Protein AF-A0A968JU29-F1 (afdb_monomer_lite)

Foldseek 3Di:
DVVVVVVVVVVLVVVLVVVLVVQLVVLVVQLVVVLVVQCVVVVDDPDPCSVVVSCVVPVCSVVSVCRSVVSSVVSNVVSVVVVVVVVVVVVVVVVVVVLVVLLVVLLVCLVVVNLPDDDDDPDPPPPSNVVSNVVSVVSVVVVVVVVVVVLVVVLVVLLVVLVVPDPDPVVSVVSNVVSVVVSVD

Structure (mmCIF, N/CA/C/O backbone):
data_AF-A0A968JU29-F1
#
_entry.id   AF-A0A968JU29-F1
#
loop_
_atom_site.group_PDB
_atom_site.id
_atom_site.type_symbol
_atom_site.label_atom_id
_atom_site.label_alt_id
_atom_site.label_comp_id
_atom_site.label_asym_id
_atom_site.label_entity_id
_atom_site.label_seq_id
_atom_site.pdbx_PDB_ins_code
_atom_site.Cartn_x
_atom_site.Cartn_y
_atom_site.Cartn_z
_atom_site.occupancy
_atom_site.B_iso_or_equiv
_atom_site.auth_seq_id
_atom_site.auth_comp_id
_atom_site.auth_asym_id
_atom_site.auth_atom_id
_atom_site.pdbx_PDB_model_num
ATOM 1 N N . MET A 1 1 ? -15.579 -2.652 -12.827 1.00 56.75 1 MET A N 1
ATOM 2 C CA . MET A 1 1 ? -14.271 -3.195 -12.379 1.00 56.75 1 MET A CA 1
ATOM 3 C C . MET A 1 1 ? -13.371 -3.654 -13.538 1.00 56.75 1 MET A C 1
ATOM 5 O O . MET A 1 1 ? -12.204 -3.287 -13.551 1.00 56.75 1 MET A O 1
ATOM 9 N N . PHE A 1 2 ? -13.882 -4.412 -14.522 1.00 59.94 2 PHE A N 1
ATOM 10 C CA . PHE A 1 2 ? -13.091 -4.962 -15.645 1.00 59.94 2 PHE A CA 1
ATOM 11 C C . PHE A 1 2 ? -12.470 -3.883 -16.560 1.00 59.94 2 PHE A C 1
ATOM 13 O O . PHE A 1 2 ? -11.268 -3.893 -16.807 1.00 59.94 2 PHE A O 1
ATOM 20 N N . MET A 1 3 ? -13.265 -2.879 -16.947 1.00 56.66 3 MET A N 1
ATOM 21 C CA . MET A 1 3 ? -12.845 -1.764 -17.812 1.00 56.66 3 MET A CA 1
ATOM 22 C C . MET A 1 3 ? -11.711 -0.911 -17.208 1.00 56.66 3 MET A C 1
ATOM 24 O O . MET A 1 3 ? -10.795 -0.490 -17.910 1.00 56.66 3 MET A O 1
ATOM 28 N N . TYR A 1 4 ? -11.714 -0.714 -15.884 1.00 61.28 4 TYR A N 1
ATOM 29 C CA . TYR A 1 4 ? -10.656 0.020 -15.177 1.00 61.28 4 TYR A CA 1
ATOM 30 C C . TYR A 1 4 ? -9.320 -0.741 -15.189 1.00 61.28 4 TYR A C 1
ATOM 32 O O . TYR A 1 4 ? -8.254 -0.144 -15.336 1.00 61.28 4 TYR A O 1
ATOM 40 N N . ARG A 1 5 ? -9.371 -2.077 -15.084 1.00 61.06 5 ARG A N 1
ATOM 41 C CA . ARG A 1 5 ? -8.180 -2.938 -15.102 1.00 61.06 5 ARG A CA 1
ATOM 42 C C . ARG A 1 5 ? -7.513 -2.939 -16.478 1.00 61.06 5 ARG A C 1
ATOM 44 O O . ARG A 1 5 ? -6.292 -2.870 -16.562 1.00 61.06 5 ARG A O 1
ATOM 51 N N . GLU A 1 6 ? -8.309 -2.963 -17.542 1.00 63.34 6 GLU A N 1
ATOM 52 C CA . GLU A 1 6 ? -7.808 -2.941 -18.917 1.00 63.34 6 GLU A CA 1
ATOM 53 C C . GLU A 1 6 ? -7.191 -1.583 -19.291 1.00 63.34 6 GLU A C 1
ATOM 55 O O . GLU A 1 6 ? -6.094 -1.526 -19.848 1.00 63.34 6 GLU A O 1
ATOM 60 N N . PHE A 1 7 ? -7.844 -0.482 -18.908 1.00 62.53 7 PHE A N 1
ATOM 61 C CA . PHE A 1 7 ? -7.342 0.873 -19.145 1.00 62.53 7 PHE A CA 1
ATOM 62 C C . PHE A 1 7 ? -6.024 1.144 -18.404 1.00 62.53 7 PHE A C 1
ATOM 64 O O . PHE A 1 7 ? -5.069 1.660 -18.989 1.00 62.53 7 PHE A O 1
ATOM 71 N N . ARG A 1 8 ? -5.927 0.717 -17.138 1.00 66.12 8 ARG A N 1
ATOM 72 C CA . ARG A 1 8 ? -4.696 0.820 -16.342 1.00 66.12 8 ARG A CA 1
ATOM 73 C C . ARG A 1 8 ? -3.550 0.015 -16.955 1.00 66.12 8 ARG A C 1
ATOM 75 O O . ARG A 1 8 ? -2.435 0.519 -17.051 1.00 66.12 8 ARG A O 1
ATOM 82 N N . ASN A 1 9 ? -3.820 -1.212 -17.401 1.00 67.12 9 ASN A N 1
ATOM 83 C CA . ASN A 1 9 ? -2.807 -2.063 -18.025 1.00 67.12 9 ASN A CA 1
ATOM 84 C C . ASN A 1 9 ? -2.305 -1.472 -19.352 1.00 67.12 9 ASN A C 1
ATOM 86 O O . ASN A 1 9 ? -1.104 -1.514 -19.617 1.00 67.12 9 ASN A O 1
ATOM 90 N N . LYS A 1 10 ? -3.192 -0.852 -20.143 1.00 64.94 10 LYS A N 1
ATOM 91 C CA . LYS A 1 10 ? -2.808 -0.102 -21.347 1.00 64.94 10 LYS A CA 1
ATOM 92 C C . LYS A 1 10 ? -1.918 1.095 -21.006 1.00 64.94 10 LYS A C 1
ATOM 94 O O . LYS A 1 10 ? -0.843 1.211 -21.579 1.00 64.94 10 LYS A O 1
ATOM 99 N N . LEU A 1 11 ? -2.299 1.941 -20.045 1.00 60.25 11 LEU A N 1
ATOM 100 C CA . LEU A 1 11 ? -1.496 3.102 -19.617 1.00 60.25 11 LEU A CA 1
ATOM 101 C C . LEU A 1 11 ? -0.092 2.716 -19.137 1.00 60.25 11 LEU A C 1
ATOM 103 O O . LEU A 1 11 ? 0.894 3.346 -19.520 1.00 60.25 11 LEU A O 1
ATOM 107 N N . ILE A 1 12 ? -0.002 1.659 -18.331 1.00 68.19 12 ILE A N 1
ATOM 108 C CA . ILE A 1 12 ? 1.270 1.113 -17.856 1.00 68.19 12 ILE A CA 1
ATOM 109 C C . ILE A 1 12 ? 2.104 0.621 -19.041 1.00 68.19 12 ILE A C 1
ATOM 111 O O . ILE A 1 12 ? 3.268 0.996 -19.165 1.00 68.19 12 ILE A O 1
ATOM 115 N N . SER A 1 13 ? 1.508 -0.158 -19.948 1.00 72.06 13 SER A N 1
ATOM 116 C CA . SER A 1 13 ? 2.184 -0.648 -21.151 1.00 72.06 13 SER A CA 1
ATOM 117 C C . SER A 1 13 ? 2.711 0.497 -22.022 1.00 72.06 13 SER A C 1
ATOM 119 O O . SER A 1 13 ? 3.874 0.453 -22.417 1.00 72.06 13 SER A O 1
ATOM 121 N N . TYR A 1 14 ? 1.924 1.556 -22.237 1.00 71.75 14 TYR A N 1
ATOM 122 C CA . TYR A 1 14 ? 2.367 2.748 -22.966 1.00 71.75 14 TYR A CA 1
ATOM 123 C C . TYR A 1 14 ? 3.547 3.449 -22.277 1.00 71.75 14 TYR A C 1
ATOM 125 O O . TYR A 1 14 ? 4.498 3.855 -22.947 1.00 71.75 14 TYR A O 1
ATOM 133 N N . GLY A 1 15 ? 3.525 3.557 -20.944 1.00 78.19 15 GLY A N 1
ATOM 134 C CA . GLY A 1 15 ? 4.629 4.118 -20.161 1.00 78.19 15 GLY A CA 1
ATOM 135 C C . GLY A 1 15 ? 5.920 3.304 -20.287 1.00 78.19 15 GLY A C 1
ATOM 136 O O . GLY A 1 15 ? 6.976 3.878 -20.556 1.00 78.19 15 GLY A O 1
ATOM 137 N N . LYS A 1 16 ? 5.832 1.971 -20.167 1.00 83.69 16 LYS A N 1
ATOM 138 C CA . LYS A 1 16 ? 6.977 1.059 -20.343 1.00 83.69 16 LYS A CA 1
ATOM 139 C C . LYS A 1 16 ? 7.581 1.197 -21.738 1.00 83.69 16 LYS A C 1
ATOM 141 O O . LYS A 1 16 ? 8.779 1.435 -21.869 1.00 83.69 16 LYS A O 1
ATOM 146 N N . SER A 1 17 ? 6.744 1.109 -22.773 1.00 84.69 17 SER A N 1
ATOM 147 C CA . SER A 1 17 ? 7.182 1.216 -24.165 1.00 84.69 17 SER A CA 1
ATOM 148 C C . SER A 1 17 ? 7.853 2.558 -24.446 1.00 84.69 17 SER A C 1
ATOM 150 O O . SER A 1 17 ? 8.884 2.590 -25.110 1.00 84.69 17 SER A O 1
ATOM 152 N N . ARG A 1 18 ? 7.340 3.661 -23.888 1.00 89.56 18 ARG A N 1
ATOM 153 C CA . ARG A 1 18 ? 7.957 4.983 -24.053 1.00 89.56 18 ARG A CA 1
ATOM 154 C C . ARG A 1 18 ? 9.360 5.050 -23.449 1.00 89.56 18 ARG A C 1
ATOM 156 O O . ARG A 1 18 ? 10.261 5.557 -24.107 1.00 89.56 18 ARG A O 1
ATOM 163 N N . VAL A 1 19 ? 9.555 4.558 -22.224 1.00 90.12 19 VAL A N 1
ATOM 164 C CA . VAL A 1 19 ? 10.876 4.590 -21.570 1.00 90.12 19 VAL A CA 1
ATOM 165 C C . VAL A 1 19 ? 11.875 3.714 -22.326 1.00 90.12 19 VAL A C 1
ATOM 167 O O . VAL A 1 19 ? 12.970 4.179 -22.621 1.00 90.12 19 VAL A O 1
ATOM 170 N N . ILE A 1 20 ? 11.478 2.502 -22.721 1.00 92.12 20 ILE A N 1
ATOM 171 C CA . ILE A 1 20 ? 12.337 1.575 -23.474 1.00 92.12 20 ILE A CA 1
ATOM 172 C C . ILE A 1 20 ? 12.755 2.179 -24.822 1.00 92.12 20 ILE A C 1
ATOM 174 O O . ILE A 1 20 ? 13.933 2.151 -25.171 1.00 92.12 20 ILE A O 1
ATOM 178 N N . VAL A 1 21 ? 11.812 2.776 -25.562 1.00 91.62 21 VAL A N 1
ATOM 179 C CA . VAL A 1 21 ? 12.106 3.442 -26.842 1.00 91.62 21 VAL A CA 1
ATOM 180 C C . VAL A 1 21 ? 13.046 4.630 -26.640 1.00 91.62 21 VAL A C 1
ATOM 182 O O . VAL A 1 21 ? 14.006 4.774 -27.391 1.00 91.62 21 VAL A O 1
ATOM 185 N N . LEU A 1 22 ? 12.827 5.459 -25.614 1.00 92.94 22 LEU A N 1
ATOM 186 C CA . LEU A 1 22 ? 13.714 6.588 -25.314 1.00 92.94 22 LEU A CA 1
ATOM 187 C C . LEU A 1 22 ? 15.132 6.125 -24.955 1.00 92.94 22 LEU A C 1
ATOM 189 O O . LEU A 1 22 ? 16.098 6.683 -25.470 1.00 92.94 22 LEU A O 1
ATOM 193 N N . THR A 1 23 ? 15.274 5.094 -24.121 1.00 93.69 23 THR A N 1
ATOM 194 C CA . THR A 1 23 ? 16.581 4.527 -23.763 1.00 93.69 23 THR A CA 1
ATOM 195 C C . THR A 1 23 ? 17.296 3.943 -24.979 1.00 93.69 23 THR A C 1
ATOM 197 O O . THR A 1 23 ? 18.496 4.159 -25.137 1.00 93.69 23 THR A O 1
ATOM 200 N N . LEU A 1 24 ? 16.567 3.265 -25.868 1.00 93.25 24 LEU A N 1
ATOM 201 C CA . LEU A 1 24 ? 17.120 2.733 -27.111 1.00 93.25 24 LEU A CA 1
ATOM 202 C C . LEU A 1 24 ? 17.616 3.858 -28.035 1.00 93.25 24 LEU A C 1
ATOM 204 O O . LEU A 1 24 ? 18.740 3.792 -28.527 1.00 93.25 24 LEU A O 1
ATOM 208 N N . LEU A 1 25 ? 16.818 4.917 -28.221 1.00 93.75 25 LEU A N 1
ATOM 209 C CA . LEU A 1 25 ? 17.196 6.081 -29.032 1.00 93.75 25 LEU A CA 1
ATOM 210 C C . LEU A 1 25 ? 18.444 6.786 -28.487 1.00 93.75 25 LEU A C 1
ATOM 212 O O . LEU A 1 25 ? 19.338 7.128 -29.256 1.00 93.75 25 LEU A O 1
ATOM 216 N N . ILE A 1 26 ? 18.532 6.962 -27.165 1.00 94.50 26 ILE A N 1
ATOM 217 C CA . ILE A 1 26 ? 19.721 7.526 -26.510 1.00 94.50 26 ILE A CA 1
ATOM 218 C C . ILE A 1 26 ? 20.927 6.593 -26.688 1.00 94.50 26 ILE A C 1
ATOM 220 O O . ILE A 1 26 ? 22.031 7.064 -26.945 1.00 94.50 26 ILE A O 1
ATOM 224 N N . GLY A 1 27 ? 20.725 5.275 -26.609 1.00 94.38 27 GLY A N 1
ATOM 225 C CA . GLY A 1 27 ? 21.776 4.282 -26.832 1.00 94.38 27 GLY A CA 1
ATOM 226 C C . GLY A 1 27 ? 22.415 4.382 -28.219 1.00 94.38 27 GLY A C 1
ATOM 227 O O . GLY A 1 27 ? 23.633 4.264 -28.339 1.00 94.38 27 GLY A O 1
ATOM 228 N N . PHE A 1 28 ? 21.630 4.675 -29.259 1.00 96.06 28 PHE A N 1
ATOM 229 C CA . PHE A 1 28 ? 22.140 4.845 -30.626 1.00 96.06 28 PHE A CA 1
ATOM 230 C C . PHE A 1 28 ? 23.013 6.092 -30.830 1.00 96.06 28 PHE A C 1
ATOM 232 O O . PHE A 1 28 ? 23.746 6.156 -31.818 1.00 96.06 28 PHE A O 1
ATOM 239 N N . LEU A 1 29 ? 23.008 7.055 -29.903 1.00 95.94 29 LEU A N 1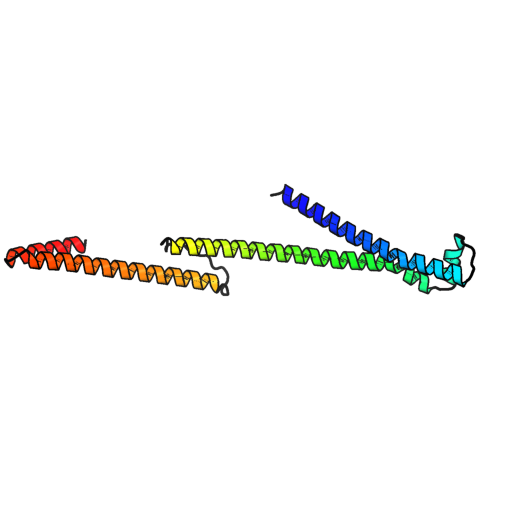
ATOM 240 C CA . LEU A 1 29 ? 23.914 8.205 -29.985 1.00 95.94 29 LEU A CA 1
ATOM 241 C C . LEU A 1 29 ? 25.383 7.777 -29.900 1.00 95.94 29 LEU A C 1
ATOM 243 O O . LEU A 1 29 ? 26.226 8.389 -30.549 1.00 95.94 29 LEU A O 1
ATOM 247 N N . PHE A 1 30 ? 25.694 6.719 -29.146 1.00 93.88 30 PHE A N 1
ATOM 248 C CA . PHE A 1 30 ? 27.072 6.270 -28.943 1.00 93.88 30 PHE A CA 1
ATOM 249 C C . PHE A 1 30 ? 27.723 5.742 -30.240 1.00 93.88 30 PHE A C 1
ATOM 251 O O . PHE A 1 30 ? 28.773 6.278 -30.604 1.00 93.88 30 PHE A O 1
ATOM 258 N N . PRO A 1 31 ? 27.121 4.793 -30.992 1.00 94.56 31 PRO A N 1
ATOM 259 C CA . PRO A 1 31 ? 27.621 4.387 -32.311 1.00 94.56 31 PRO A CA 1
ATOM 260 C C . PRO A 1 31 ? 27.760 5.551 -33.292 1.00 94.56 31 PRO A C 1
ATOM 262 O O . PRO A 1 31 ? 28.817 5.739 -33.890 1.00 94.56 31 PRO A O 1
ATOM 265 N N . VAL A 1 32 ? 26.722 6.389 -33.402 1.00 94.06 32 VAL A N 1
ATOM 266 C CA . VAL A 1 32 ? 26.691 7.504 -34.359 1.00 94.06 32 VAL A CA 1
ATOM 267 C C . VAL A 1 32 ? 27.815 8.501 -34.081 1.00 94.06 32 VAL A C 1
ATOM 269 O O . VAL A 1 32 ? 28.554 8.866 -34.996 1.00 94.06 32 VAL A O 1
ATOM 272 N N . LEU A 1 33 ? 27.991 8.913 -32.822 1.00 95.06 33 LEU A N 1
ATOM 273 C CA . LEU A 1 33 ? 29.080 9.811 -32.432 1.00 95.06 33 LEU A CA 1
ATOM 274 C C . LEU A 1 33 ? 30.449 9.171 -32.679 1.00 95.06 33 LEU A C 1
ATOM 276 O O . LEU A 1 33 ? 31.352 9.840 -33.179 1.00 95.06 33 LEU A O 1
ATOM 280 N N . SER A 1 34 ? 30.594 7.880 -32.377 1.00 93.19 34 SER A N 1
ATOM 281 C CA . SER A 1 34 ? 31.846 7.151 -32.572 1.00 93.19 34 SER A CA 1
ATOM 282 C C . SER A 1 34 ? 32.254 7.089 -34.049 1.00 93.19 34 SER A C 1
ATOM 284 O O . SER A 1 34 ? 33.403 7.377 -34.394 1.00 93.19 34 SER A O 1
ATOM 286 N N . TRP A 1 35 ? 31.302 6.817 -34.948 1.00 92.25 35 TRP A N 1
ATOM 287 C CA . TRP A 1 35 ? 31.544 6.833 -36.392 1.00 92.25 35 TRP A CA 1
ATOM 288 C C . TRP A 1 35 ? 31.915 8.232 -36.896 1.00 92.25 35 TRP A C 1
ATOM 290 O O . TRP A 1 35 ? 32.880 8.367 -37.647 1.00 92.25 35 TRP A O 1
ATOM 300 N N . ILE A 1 36 ? 31.207 9.279 -36.451 1.00 92.88 36 ILE A N 1
ATOM 301 C CA . ILE A 1 36 ? 31.500 10.671 -36.836 1.00 92.88 36 ILE A CA 1
ATOM 302 C C . ILE A 1 36 ? 32.925 11.058 -36.425 1.00 92.88 36 ILE A C 1
ATOM 304 O O . ILE A 1 36 ? 33.68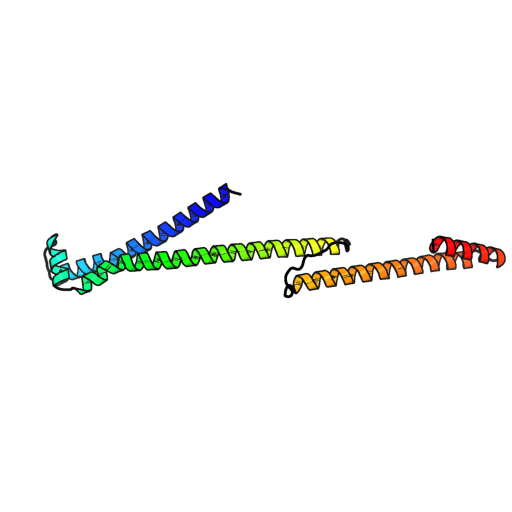8 11.555 -37.255 1.00 92.88 36 ILE A O 1
ATOM 308 N N . ILE A 1 37 ? 33.307 10.795 -35.172 1.00 92.69 37 ILE A N 1
ATOM 309 C CA . ILE A 1 37 ? 34.650 11.098 -34.657 1.00 92.69 37 ILE A CA 1
ATOM 310 C C . ILE A 1 37 ? 35.715 10.393 -35.504 1.00 92.69 37 ILE A C 1
ATOM 312 O O . ILE A 1 37 ? 36.698 11.013 -35.914 1.00 92.69 37 ILE A O 1
ATOM 316 N N . HIS A 1 38 ? 35.510 9.113 -35.819 1.00 91.44 38 HIS A N 1
ATOM 317 C CA . HIS A 1 38 ? 36.486 8.332 -36.570 1.00 91.44 38 HIS A CA 1
ATOM 318 C C . HIS A 1 38 ? 36.618 8.789 -38.033 1.00 91.44 38 HIS A C 1
ATOM 320 O O . HIS A 1 38 ? 37.734 8.838 -38.554 1.00 91.44 38 HIS A O 1
ATOM 326 N N . ILE A 1 39 ? 35.514 9.172 -38.682 1.00 91.25 39 ILE A N 1
ATOM 327 C CA . ILE A 1 39 ? 35.510 9.735 -40.042 1.00 91.25 39 ILE A CA 1
ATOM 328 C C . ILE A 1 39 ? 36.275 11.065 -40.078 1.00 91.25 39 ILE A C 1
ATOM 330 O O . ILE A 1 39 ? 37.117 11.266 -40.954 1.00 91.25 39 ILE A O 1
ATOM 334 N N . VAL A 1 40 ? 36.024 11.954 -39.109 1.00 92.62 40 VAL A N 1
ATOM 335 C CA . VAL A 1 40 ? 36.650 13.285 -39.043 1.00 92.62 40 VAL A CA 1
ATOM 336 C C . VAL A 1 40 ? 38.155 13.191 -38.778 1.00 92.62 40 VAL A C 1
ATOM 338 O O . VAL A 1 40 ? 38.933 13.860 -39.456 1.00 92.62 40 VAL A O 1
ATOM 341 N N . ILE A 1 41 ? 38.580 12.344 -37.833 1.00 89.88 41 ILE A N 1
ATOM 342 C CA . ILE A 1 41 ? 39.999 12.195 -37.469 1.00 89.88 41 ILE A CA 1
ATOM 343 C C . ILE A 1 41 ? 40.806 11.566 -38.612 1.00 89.88 41 ILE A C 1
ATOM 345 O O . ILE A 1 41 ? 41.892 12.045 -38.936 1.00 89.88 41 ILE A O 1
ATOM 349 N N . ASN A 1 42 ? 40.274 10.520 -39.249 1.00 87.81 42 ASN A N 1
ATOM 350 C CA . ASN A 1 42 ? 41.004 9.753 -40.263 1.00 87.81 42 ASN A CA 1
ATOM 351 C C . ASN A 1 42 ? 40.793 10.268 -41.695 1.00 87.81 42 ASN A C 1
ATOM 353 O O . ASN A 1 42 ? 41.366 9.714 -42.631 1.00 87.81 42 ASN A O 1
ATOM 357 N N . LYS A 1 43 ? 39.981 11.324 -41.873 1.00 89.69 43 LYS A N 1
ATOM 358 C CA . LYS A 1 43 ? 39.669 11.959 -43.168 1.00 89.69 43 LYS A CA 1
ATOM 359 C C . LYS A 1 43 ? 39.209 10.956 -44.236 1.00 89.69 43 LYS A C 1
ATOM 361 O O . LYS A 1 43 ? 39.523 11.102 -45.417 1.00 89.69 43 LYS A O 1
ATOM 366 N N . VAL A 1 44 ? 38.478 9.925 -43.815 1.00 88.06 44 VAL A N 1
ATOM 367 C CA . VAL A 1 44 ? 37.969 8.876 -44.709 1.00 88.06 44 VAL A CA 1
ATOM 368 C C . VAL A 1 44 ? 36.703 9.397 -45.399 1.00 88.06 44 VAL A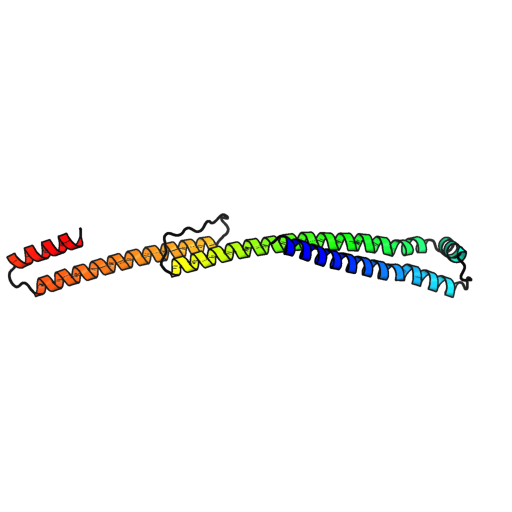 C 1
ATOM 370 O O . VAL A 1 44 ? 35.877 10.025 -44.732 1.00 88.06 44 VAL A O 1
ATOM 373 N N . PRO A 1 45 ? 36.507 9.175 -46.712 1.00 90.12 45 PRO A N 1
ATOM 374 C CA . PRO A 1 45 ? 35.276 9.582 -47.384 1.00 90.12 45 PRO A CA 1
ATOM 375 C C . PRO A 1 45 ? 34.057 8.892 -46.760 1.00 90.12 45 PRO A C 1
ATOM 377 O O . PRO A 1 45 ? 34.149 7.756 -46.301 1.00 90.12 45 PRO A O 1
ATOM 380 N N . VAL A 1 46 ? 32.895 9.549 -46.763 1.00 88.38 46 VAL A N 1
ATOM 381 C CA . VAL A 1 46 ? 31.641 8.948 -46.282 1.00 88.38 46 VAL A CA 1
ATOM 382 C C . VAL A 1 46 ? 31.089 8.033 -47.373 1.00 88.38 46 VAL A C 1
ATOM 384 O O . VAL A 1 46 ? 30.431 8.482 -48.307 1.00 88.38 46 VAL A O 1
ATOM 387 N N . THR A 1 47 ? 31.390 6.741 -47.271 1.00 89.12 47 THR A N 1
ATOM 388 C CA . THR A 1 47 ? 30.890 5.704 -48.182 1.00 89.12 47 THR A CA 1
ATOM 389 C C . THR A 1 47 ? 30.322 4.535 -47.376 1.00 89.12 47 THR A C 1
ATOM 391 O O . THR A 1 47 ? 30.726 4.343 -46.228 1.00 89.12 47 THR A O 1
ATOM 394 N N . PRO A 1 48 ? 29.425 3.705 -47.936 1.00 84.00 48 PRO A N 1
ATOM 395 C CA . PRO A 1 48 ? 28.946 2.509 -47.237 1.00 84.00 48 PRO A CA 1
ATOM 396 C C . PRO A 1 48 ? 30.078 1.563 -46.793 1.00 84.00 48 PRO A C 1
ATOM 398 O O . PRO A 1 48 ? 30.003 0.968 -45.722 1.00 84.00 48 PRO A O 1
ATOM 401 N N . GLY A 1 49 ? 31.168 1.475 -47.568 1.00 87.31 49 GLY A N 1
ATOM 402 C CA . GLY A 1 49 ? 32.348 0.673 -47.220 1.00 87.31 49 GLY A CA 1
ATOM 403 C C . GLY A 1 49 ? 33.184 1.252 -46.072 1.00 87.31 49 GLY A C 1
ATOM 404 O O . GLY A 1 49 ? 33.932 0.522 -45.423 1.00 87.31 49 GLY A O 1
ATOM 405 N N . THR A 1 50 ? 33.024 2.543 -45.773 1.00 87.75 50 THR A N 1
ATOM 406 C CA . THR A 1 50 ? 33.758 3.240 -44.710 1.00 87.75 50 THR A CA 1
ATOM 407 C C . THR A 1 50 ? 33.433 2.668 -43.338 1.00 87.75 50 THR A C 1
ATOM 409 O O . THR A 1 50 ? 34.336 2.511 -42.526 1.00 87.75 50 THR A O 1
ATOM 412 N N . ILE A 1 51 ? 32.180 2.280 -43.083 1.00 87.19 51 ILE A N 1
ATOM 413 C CA . ILE A 1 51 ? 31.797 1.663 -41.804 1.00 87.19 51 ILE A CA 1
ATOM 414 C C . ILE A 1 51 ? 32.607 0.380 -41.589 1.00 87.19 51 ILE A C 1
ATOM 416 O O . ILE A 1 51 ? 33.215 0.208 -40.536 1.00 87.19 51 ILE A O 1
ATOM 420 N N . PHE A 1 52 ? 32.700 -0.478 -42.605 1.00 88.31 52 PHE A N 1
ATOM 421 C CA . PHE A 1 52 ? 33.475 -1.716 -42.526 1.00 88.31 52 PHE A CA 1
ATOM 422 C C . PHE A 1 52 ? 34.975 -1.454 -42.318 1.00 88.31 52 PHE A C 1
ATOM 424 O O . PHE A 1 52 ? 35.611 -2.084 -41.474 1.00 88.31 52 PHE A O 1
ATOM 431 N N . GLN A 1 53 ? 35.538 -0.478 -43.034 1.00 89.25 53 GLN A N 1
ATOM 432 C CA . GLN A 1 53 ? 36.944 -0.092 -42.891 1.00 89.25 53 GLN A CA 1
ATOM 433 C C . GLN A 1 53 ? 37.267 0.403 -41.473 1.00 89.25 53 GLN A C 1
ATOM 435 O O . GLN A 1 53 ? 38.275 0.015 -40.887 1.00 89.25 53 GLN A O 1
ATOM 440 N N . ILE A 1 54 ? 36.393 1.237 -40.912 1.00 90.69 54 ILE A N 1
ATOM 441 C CA . ILE A 1 54 ? 36.547 1.823 -39.581 1.00 90.69 54 ILE A CA 1
ATOM 442 C C . ILE A 1 54 ? 36.514 0.743 -38.488 1.00 90.69 54 ILE A C 1
ATOM 444 O O . ILE A 1 54 ? 37.322 0.783 -37.561 1.00 90.69 54 ILE A O 1
ATOM 448 N N . HIS A 1 55 ? 35.653 -0.265 -38.628 1.00 91.25 55 HIS A N 1
ATOM 449 C CA . HIS A 1 55 ? 35.576 -1.386 -37.690 1.00 91.25 55 HIS A CA 1
ATOM 450 C C . HIS A 1 55 ? 36.769 -2.343 -37.779 1.00 91.25 55 HIS A C 1
ATOM 452 O O . HIS A 1 55 ? 37.222 -2.849 -36.756 1.00 91.25 55 HIS A O 1
ATOM 458 N N . ASN A 1 56 ? 37.320 -2.569 -38.974 1.00 90.06 56 ASN A N 1
ATOM 459 C CA . ASN A 1 56 ? 38.540 -3.370 -39.122 1.00 90.06 56 ASN A CA 1
ATOM 460 C C . ASN A 1 56 ? 39.761 -2.667 -38.521 1.00 90.06 56 ASN A C 1
ATOM 462 O O . ASN A 1 56 ? 40.615 -3.317 -37.923 1.00 90.06 56 ASN A O 1
ATOM 466 N N . ASN A 1 57 ? 39.825 -1.339 -38.647 1.00 89.12 57 ASN A N 1
ATOM 467 C CA . ASN A 1 57 ? 40.887 -0.532 -38.051 1.00 89.12 57 ASN A CA 1
ATOM 468 C C . ASN A 1 57 ? 40.733 -0.403 -36.530 1.00 89.12 57 ASN A C 1
ATOM 470 O O . ASN A 1 57 ? 41.729 -0.307 -35.816 1.00 89.12 57 ASN A O 1
ATOM 474 N N . ASN A 1 58 ? 39.494 -0.382 -36.030 1.00 89.56 58 ASN A N 1
ATOM 475 C CA . ASN A 1 58 ? 39.198 -0.297 -34.608 1.00 89.56 58 ASN A CA 1
ATOM 476 C C . ASN A 1 58 ? 38.089 -1.285 -34.195 1.00 89.56 58 ASN A C 1
ATOM 478 O O . ASN A 1 58 ? 36.913 -0.911 -34.131 1.00 89.56 58 ASN A O 1
ATOM 482 N N . PRO A 1 59 ? 38.459 -2.527 -33.832 1.00 90.69 59 PRO A N 1
ATOM 483 C CA . PRO A 1 59 ? 37.500 -3.551 -33.422 1.00 90.69 59 PRO A CA 1
ATOM 484 C C . PRO A 1 59 ? 36.676 -3.202 -32.171 1.00 90.69 59 PRO A C 1
ATOM 486 O O . PRO A 1 59 ? 35.617 -3.790 -31.969 1.00 90.69 59 PRO A O 1
ATOM 489 N N . VAL A 1 60 ? 37.101 -2.234 -31.341 1.00 91.69 60 VAL A N 1
ATOM 490 C CA . VAL A 1 60 ? 36.315 -1.765 -30.176 1.00 91.69 60 VAL A CA 1
ATOM 491 C C . VAL A 1 60 ? 34.968 -1.178 -30.602 1.00 91.69 60 VAL A C 1
ATOM 493 O O . VAL A 1 60 ? 34.017 -1.199 -29.824 1.00 91.69 60 VAL A O 1
ATOM 496 N N . LEU A 1 61 ? 34.841 -0.702 -31.841 1.00 92.00 61 LEU A N 1
ATOM 497 C CA . LEU A 1 61 ? 33.585 -0.154 -32.348 1.00 92.00 61 LEU A CA 1
ATOM 498 C C . LEU A 1 61 ? 32.460 -1.195 -32.394 1.00 92.00 61 LEU A C 1
ATOM 500 O O . LEU A 1 61 ? 31.323 -0.846 -32.093 1.00 92.00 61 LEU A O 1
ATOM 504 N N . TYR A 1 62 ? 32.780 -2.480 -32.591 1.00 93.19 62 TYR A N 1
ATOM 505 C CA . TYR A 1 62 ? 31.790 -3.554 -32.469 1.00 93.19 62 TYR A CA 1
ATOM 506 C C . TYR A 1 62 ? 31.184 -3.636 -31.059 1.00 93.19 62 TYR A C 1
ATOM 508 O O . TYR A 1 62 ? 30.019 -3.991 -30.913 1.00 93.19 62 TYR A O 1
ATOM 516 N N . LEU A 1 63 ? 31.938 -3.286 -30.008 1.00 94.31 63 LEU A N 1
ATOM 517 C CA . LEU A 1 63 ? 31.405 -3.224 -28.642 1.00 94.31 63 LEU A CA 1
ATOM 518 C C . LEU A 1 63 ? 30.496 -2.008 -28.445 1.00 94.31 63 LEU A C 1
ATOM 520 O O . LEU A 1 63 ? 29.482 -2.108 -27.757 1.00 94.31 63 LEU A O 1
ATOM 524 N N . ILE A 1 64 ? 30.840 -0.872 -29.056 1.00 94.50 64 ILE A N 1
ATOM 525 C CA . ILE A 1 64 ? 30.026 0.350 -29.000 1.00 94.50 64 ILE A CA 1
ATOM 526 C C . ILE A 1 64 ? 28.688 0.131 -29.715 1.00 94.50 64 ILE A C 1
ATOM 528 O O . ILE A 1 64 ? 27.645 0.527 -29.196 1.00 94.50 64 ILE A O 1
ATOM 532 N N . ASP A 1 65 ? 28.699 -0.580 -30.838 1.00 93.56 65 ASP A N 1
ATOM 533 C CA . ASP A 1 65 ? 27.502 -0.943 -31.600 1.00 93.56 65 ASP A CA 1
ATOM 534 C C . ASP A 1 65 ? 26.551 -1.874 -30.828 1.00 93.56 65 ASP A C 1
ATOM 536 O O . ASP A 1 65 ? 25.350 -1.906 -31.102 1.00 93.56 65 ASP A O 1
ATOM 540 N N . LEU A 1 66 ? 27.052 -2.592 -29.815 1.00 95.69 66 LEU A N 1
ATOM 541 C CA . LEU A 1 66 ? 26.240 -3.437 -28.934 1.00 95.69 66 LEU A CA 1
ATOM 542 C C . LEU A 1 66 ? 25.587 -2.673 -27.770 1.00 95.69 66 LEU A C 1
ATOM 544 O O . LEU A 1 66 ? 24.640 -3.185 -27.165 1.00 95.69 66 LEU A O 1
ATOM 548 N N . ILE A 1 67 ? 26.027 -1.444 -27.470 1.00 95.00 67 ILE A N 1
ATOM 549 C CA . ILE A 1 67 ? 25.495 -0.625 -26.366 1.00 95.00 67 ILE A CA 1
ATOM 550 C C . ILE A 1 67 ? 23.967 -0.447 -26.435 1.00 95.00 67 ILE A C 1
ATOM 552 O O . ILE A 1 67 ? 23.319 -0.659 -25.406 1.00 95.00 67 ILE A O 1
ATOM 556 N N . PRO A 1 68 ? 23.342 -0.112 -27.585 1.00 95.69 68 PRO A N 1
ATOM 557 C CA . PRO A 1 68 ? 21.889 0.051 -27.663 1.00 95.69 68 PRO A CA 1
ATOM 558 C C . PRO A 1 68 ? 21.126 -1.212 -27.240 1.00 95.69 68 PRO A C 1
ATOM 560 O O . PRO A 1 68 ? 20.127 -1.122 -26.526 1.00 95.69 68 PRO A O 1
ATOM 563 N N . PHE A 1 69 ? 21.620 -2.393 -27.622 1.00 94.81 69 PHE A N 1
ATOM 564 C CA . PHE A 1 69 ? 20.999 -3.678 -27.291 1.00 94.81 69 PHE A CA 1
ATOM 565 C C . PHE A 1 69 ? 21.184 -4.044 -25.818 1.00 94.81 69 PHE A C 1
ATOM 567 O O . PHE A 1 69 ? 20.249 -4.529 -25.179 1.00 94.81 69 PHE A O 1
ATOM 574 N N . PHE A 1 70 ? 22.360 -3.760 -25.256 1.00 95.25 70 PHE A N 1
ATOM 575 C CA . PHE A 1 70 ? 22.608 -3.947 -23.829 1.00 95.25 70 PHE A CA 1
ATOM 576 C C . PHE A 1 70 ? 21.705 -3.043 -22.978 1.00 95.25 70 PHE A C 1
ATOM 578 O O . PHE A 1 70 ? 21.045 -3.517 -22.054 1.00 95.25 70 PHE A O 1
ATOM 585 N N . LEU A 1 71 ? 21.610 -1.754 -23.324 1.00 94.69 71 LEU A N 1
ATOM 586 C CA . LEU A 1 71 ? 20.734 -0.801 -22.639 1.00 94.69 71 LEU A CA 1
ATOM 587 C C . LEU A 1 71 ? 19.252 -1.166 -22.790 1.00 94.69 71 LEU A C 1
ATOM 589 O O . LEU A 1 71 ? 18.485 -1.023 -21.836 1.00 94.69 71 LEU A O 1
ATOM 593 N N . PHE A 1 72 ? 18.842 -1.679 -23.952 1.00 94.19 72 PHE A N 1
ATOM 594 C CA . PHE A 1 72 ? 17.500 -2.222 -24.152 1.00 94.19 72 PHE A CA 1
ATOM 595 C C . PHE A 1 72 ? 17.219 -3.392 -23.203 1.00 94.19 72 PHE A C 1
ATOM 597 O O . PHE A 1 72 ? 16.243 -3.343 -22.458 1.00 94.19 72 PHE A O 1
ATOM 604 N N . GLY A 1 73 ? 18.090 -4.405 -23.169 1.00 92.62 73 GLY A N 1
ATOM 605 C CA . GLY A 1 73 ? 17.919 -5.568 -22.295 1.00 92.62 73 GLY A CA 1
ATOM 606 C C . GLY A 1 73 ? 17.895 -5.188 -20.813 1.00 92.62 73 GLY A C 1
ATOM 607 O O . GLY A 1 73 ? 17.006 -5.613 -20.074 1.00 92.62 73 GLY A O 1
ATOM 608 N N . LEU A 1 74 ? 18.818 -4.319 -20.392 1.00 94.81 74 LEU A N 1
ATOM 609 C CA . LEU A 1 74 ? 18.890 -3.823 -19.020 1.00 94.81 74 LEU A CA 1
ATOM 610 C C . LEU A 1 74 ? 17.643 -3.015 -18.636 1.00 94.81 74 LEU A C 1
ATOM 612 O O . LEU A 1 74 ? 17.064 -3.241 -17.575 1.00 94.81 74 LEU A O 1
ATOM 616 N N . SER A 1 75 ? 17.208 -2.084 -19.491 1.00 92.94 75 SER A N 1
ATOM 617 C CA . SER A 1 75 ? 16.011 -1.275 -19.228 1.00 92.94 75 SER A CA 1
ATOM 618 C C . SER A 1 75 ? 14.748 -2.129 -19.168 1.00 92.94 75 SER A C 1
ATOM 620 O O . SER A 1 75 ? 13.942 -1.944 -18.257 1.00 92.94 75 SER A O 1
ATOM 622 N N . PHE A 1 76 ? 14.601 -3.104 -20.069 1.00 92.81 76 PHE A N 1
ATOM 623 C CA . PHE A 1 76 ? 13.497 -4.057 -20.049 1.00 92.81 76 PHE A CA 1
ATOM 624 C C . PHE A 1 76 ? 13.455 -4.833 -18.726 1.00 92.81 76 PHE A C 1
ATOM 626 O O . PHE A 1 76 ? 12.423 -4.839 -18.056 1.00 92.81 76 PHE A O 1
ATOM 633 N N . TYR A 1 77 ? 14.589 -5.406 -18.312 1.00 93.00 77 TYR A N 1
ATOM 634 C CA . TYR A 1 77 ? 14.704 -6.170 -17.069 1.00 93.00 77 TYR A CA 1
ATOM 635 C C . TYR A 1 77 ? 14.342 -5.335 -15.827 1.00 93.00 77 TYR A C 1
ATOM 637 O O . TYR A 1 77 ? 13.510 -5.745 -15.016 1.00 93.00 77 TYR A O 1
ATOM 645 N N . LEU A 1 78 ? 14.905 -4.128 -15.697 1.00 91.44 78 LEU A N 1
ATOM 646 C CA . LEU A 1 78 ? 14.647 -3.250 -14.549 1.00 91.44 78 LEU A CA 1
ATOM 647 C C . LEU A 1 78 ? 13.189 -2.778 -14.486 1.00 91.44 78 LEU A C 1
ATOM 649 O O . LEU A 1 78 ? 12.610 -2.687 -13.403 1.00 91.44 78 LEU A O 1
ATOM 653 N N . ILE A 1 79 ? 12.590 -2.452 -15.634 1.00 89.94 79 ILE A N 1
ATOM 654 C CA . ILE A 1 79 ? 11.196 -2.000 -15.703 1.00 89.94 79 ILE A CA 1
ATOM 655 C C . ILE A 1 79 ? 10.241 -3.138 -15.345 1.00 89.94 79 ILE A C 1
ATOM 657 O O . ILE A 1 79 ? 9.238 -2.896 -14.673 1.00 89.94 79 ILE A O 1
ATOM 661 N N . ASP A 1 80 ? 10.532 -4.364 -15.771 1.00 87.38 80 ASP A N 1
ATOM 662 C CA . ASP A 1 80 ? 9.686 -5.512 -15.458 1.00 87.38 80 ASP A CA 1
ATOM 663 C C . ASP A 1 80 ? 9.711 -5.862 -13.961 1.00 87.38 80 ASP A C 1
ATOM 665 O O . ASP A 1 80 ? 8.656 -6.018 -13.337 1.00 87.38 80 ASP A O 1
ATOM 669 N N . GLN A 1 81 ? 10.897 -5.838 -13.345 1.00 88.25 81 GLN A N 1
ATOM 670 C CA . GLN A 1 81 ? 11.056 -6.051 -11.903 1.00 88.25 81 GLN A CA 1
ATOM 671 C C . GLN A 1 81 ? 10.247 -5.035 -11.080 1.00 88.25 81 GLN A C 1
ATOM 673 O O . GLN A 1 81 ? 9.457 -5.410 -10.209 1.00 88.25 81 GLN A O 1
ATOM 678 N N . ARG A 1 82 ? 10.369 -3.744 -11.418 1.00 87.94 82 ARG A N 1
ATOM 679 C CA . ARG A 1 82 ? 9.646 -2.644 -10.752 1.00 87.94 82 ARG A CA 1
ATOM 680 C C . ARG A 1 82 ? 8.134 -2.830 -10.789 1.00 87.94 82 ARG A C 1
ATOM 682 O O . ARG A 1 82 ? 7.420 -2.333 -9.924 1.00 87.94 82 ARG A O 1
ATOM 689 N N . GLU A 1 83 ? 7.621 -3.473 -11.824 1.00 83.75 83 GLU A N 1
ATOM 690 C CA . GLU A 1 83 ? 6.186 -3.593 -12.056 1.00 83.75 83 GLU A CA 1
ATOM 691 C C . GLU A 1 83 ? 5.568 -4.707 -11.228 1.00 83.75 83 GLU A C 1
ATOM 693 O O . GLU A 1 83 ? 4.516 -4.506 -10.621 1.00 83.75 83 GLU A O 1
ATOM 698 N N . SER A 1 84 ? 6.274 -5.826 -11.108 1.00 82.88 84 SER A N 1
ATOM 699 C CA . SER A 1 84 ? 5.907 -6.886 -10.171 1.00 82.88 84 SER A CA 1
ATOM 700 C C . SER A 1 84 ? 5.909 -6.371 -8.727 1.00 82.88 84 SER A C 1
ATOM 702 O O . SER A 1 84 ? 4.954 -6.593 -7.983 1.00 82.88 84 SER A O 1
ATOM 704 N N . GLU A 1 85 ? 6.921 -5.587 -8.349 1.00 87.44 85 GLU A N 1
ATOM 705 C CA . GLU A 1 85 ? 6.998 -4.955 -7.027 1.00 87.44 85 GLU A CA 1
ATOM 706 C C . GLU A 1 85 ? 5.840 -3.982 -6.774 1.00 87.44 85 GLU A C 1
ATOM 708 O O . GLU A 1 85 ? 5.174 -4.073 -5.743 1.00 87.44 85 GLU A O 1
ATOM 713 N N . LYS A 1 86 ? 5.533 -3.085 -7.724 1.00 87.81 86 LYS A N 1
ATOM 714 C CA . LYS A 1 86 ? 4.390 -2.159 -7.610 1.00 87.81 86 LYS A CA 1
ATOM 715 C C . LYS A 1 86 ? 3.069 -2.892 -7.410 1.00 87.81 86 LYS A C 1
ATOM 717 O O . LYS A 1 86 ? 2.241 -2.439 -6.622 1.00 87.81 86 LYS A O 1
ATOM 722 N N . LEU A 1 87 ? 2.850 -3.989 -8.134 1.00 87.69 87 LEU A N 1
ATOM 723 C CA . LEU A 1 87 ? 1.628 -4.782 -8.004 1.00 87.69 87 LEU A CA 1
ATOM 724 C C . LEU A 1 87 ? 1.535 -5.437 -6.624 1.00 87.69 87 LEU A C 1
ATOM 726 O O . LEU A 1 87 ? 0.473 -5.375 -6.004 1.00 87.69 87 LEU A O 1
ATOM 730 N N . ASN A 1 88 ? 2.642 -5.979 -6.118 1.00 89.69 88 ASN A N 1
ATOM 731 C CA . ASN A 1 88 ? 2.706 -6.542 -4.772 1.00 89.69 88 ASN A CA 1
ATOM 732 C C . ASN A 1 88 ? 2.441 -5.476 -3.701 1.00 89.69 88 ASN A C 1
ATOM 734 O O . ASN A 1 88 ? 1.624 -5.697 -2.810 1.00 89.69 88 ASN A O 1
ATOM 738 N N . PHE A 1 89 ? 3.049 -4.291 -3.812 1.00 91.69 89 PHE A N 1
ATOM 739 C CA . PHE A 1 89 ? 2.777 -3.187 -2.889 1.00 91.69 89 PHE A CA 1
ATOM 740 C C . PHE A 1 89 ? 1.323 -2.720 -2.954 1.00 91.69 89 PHE A C 1
ATOM 742 O O . PHE A 1 89 ? 0.700 -2.515 -1.916 1.00 91.69 89 PHE A O 1
ATOM 749 N N . ALA A 1 90 ? 0.749 -2.601 -4.153 1.00 90.94 90 ALA A N 1
ATOM 750 C CA . ALA A 1 90 ? -0.655 -2.233 -4.312 1.00 90.94 90 ALA A CA 1
ATOM 751 C C . ALA A 1 90 ? -1.598 -3.266 -3.674 1.00 90.94 90 ALA A C 1
ATOM 753 O O . ALA A 1 90 ? -2.615 -2.888 -3.092 1.00 90.94 90 ALA A O 1
ATOM 754 N N . HIS A 1 91 ? -1.264 -4.557 -3.757 1.00 91.56 91 HIS A N 1
ATOM 755 C CA . HIS A 1 91 ? -2.012 -5.614 -3.081 1.00 91.56 91 HIS A CA 1
ATOM 756 C C . HIS A 1 91 ? -1.92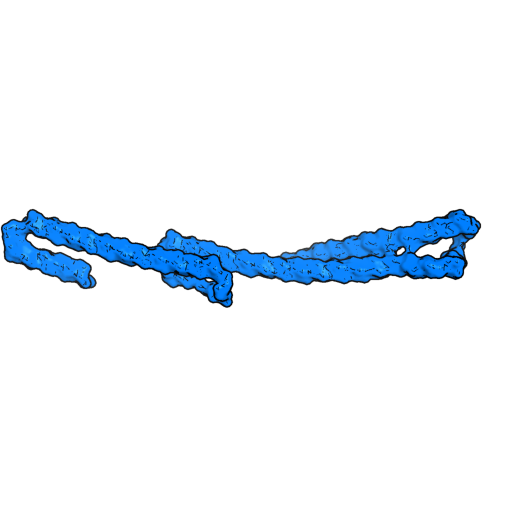9 -5.477 -1.559 1.00 91.56 91 HIS A C 1
ATOM 758 O O . HIS A 1 91 ? -2.961 -5.425 -0.898 1.00 91.56 91 HIS A O 1
ATOM 764 N N . GLN A 1 92 ? -0.717 -5.326 -1.018 1.00 91.94 92 GLN A N 1
ATOM 765 C CA . GLN A 1 92 ? -0.496 -5.174 0.422 1.00 91.94 92 GLN A CA 1
ATOM 766 C C . GLN A 1 92 ? -1.204 -3.941 0.993 1.00 91.94 92 GLN A C 1
ATOM 768 O O . GLN A 1 92 ? -1.800 -4.018 2.063 1.00 91.94 92 GLN A O 1
ATOM 773 N N . ILE A 1 93 ? -1.167 -2.807 0.284 1.00 94.62 93 ILE A N 1
ATOM 774 C CA . ILE A 1 93 ? -1.892 -1.593 0.684 1.00 94.62 93 ILE A CA 1
ATOM 775 C C . ILE A 1 93 ? -3.392 -1.877 0.729 1.00 94.62 93 ILE A C 1
ATOM 777 O O . ILE A 1 93 ? -4.031 -1.605 1.736 1.00 94.62 93 ILE A O 1
ATOM 781 N N . LYS A 1 94 ? -3.944 -2.499 -0.317 1.00 94.38 94 LYS A N 1
ATOM 782 C CA . LYS A 1 94 ? -5.372 -2.819 -0.368 1.00 94.38 94 LYS A CA 1
ATOM 783 C C . LYS A 1 94 ? -5.803 -3.751 0.768 1.00 94.38 94 LYS A C 1
ATOM 785 O O . LYS A 1 94 ? -6.865 -3.551 1.348 1.00 94.38 94 LYS A O 1
ATOM 790 N N . GLU A 1 95 ? -5.013 -4.774 1.080 1.00 91.44 95 GLU A N 1
ATOM 791 C CA . GLU A 1 95 ? -5.305 -5.680 2.196 1.00 91.44 95 GLU A CA 1
ATOM 792 C C . GLU A 1 95 ? -5.266 -4.958 3.545 1.00 91.44 95 GLU A C 1
ATOM 794 O O . GLU A 1 95 ? -6.137 -5.181 4.389 1.00 91.44 95 GLU A O 1
ATOM 799 N N . ARG A 1 96 ? -4.296 -4.055 3.736 1.00 90.81 96 ARG A N 1
ATOM 800 C CA . ARG A 1 96 ? -4.215 -3.202 4.927 1.00 90.81 96 ARG A CA 1
ATOM 801 C C . ARG A 1 96 ? -5.415 -2.267 5.033 1.00 90.81 96 ARG A C 1
ATOM 803 O O . ARG A 1 96 ? -6.011 -2.210 6.100 1.00 90.81 96 ARG A O 1
ATOM 810 N N . ASP A 1 97 ? -5.812 -1.609 3.947 1.00 94.06 97 ASP A N 1
ATOM 811 C CA . ASP A 1 97 ? -6.978 -0.717 3.927 1.00 94.06 97 ASP A CA 1
ATOM 812 C C . ASP A 1 97 ? -8.265 -1.467 4.285 1.00 94.06 97 ASP A C 1
ATOM 814 O O . ASP A 1 97 ? -9.060 -0.990 5.092 1.00 94.06 97 ASP A O 1
ATOM 818 N N . ILE A 1 98 ? -8.455 -2.675 3.741 1.00 92.44 98 ILE A N 1
ATOM 819 C CA . ILE A 1 98 ? -9.601 -3.528 4.084 1.00 92.44 98 ILE A CA 1
ATOM 820 C C . ILE A 1 98 ? -9.588 -3.869 5.579 1.00 92.44 98 ILE A C 1
ATOM 822 O O . ILE A 1 98 ? -10.624 -3.780 6.237 1.00 92.44 98 ILE A O 1
ATOM 826 N N . ARG A 1 99 ? -8.429 -4.245 6.130 1.00 90.81 99 ARG A N 1
ATOM 827 C CA . ARG A 1 99 ? -8.283 -4.566 7.556 1.00 90.81 99 ARG A CA 1
ATOM 828 C C . ARG A 1 99 ? -8.569 -3.353 8.443 1.00 90.81 99 ARG A C 1
ATOM 830 O O . ARG A 1 99 ? -9.353 -3.465 9.380 1.00 90.81 99 ARG A O 1
ATOM 837 N N . LEU A 1 100 ? -7.996 -2.196 8.118 1.00 93.00 100 LEU A N 1
ATOM 838 C CA . LEU A 1 100 ? -8.226 -0.946 8.842 1.00 93.00 100 LEU A CA 1
ATOM 839 C C . LEU A 1 100 ? -9.693 -0.523 8.783 1.00 93.00 100 LEU A C 1
ATOM 841 O O . LEU A 1 100 ? -10.240 -0.099 9.794 1.00 93.00 100 LEU A O 1
ATOM 845 N N . SER A 1 101 ? -10.352 -0.691 7.634 1.00 94.50 101 SER A N 1
ATOM 846 C CA . SER A 1 101 ? -11.783 -0.413 7.503 1.00 94.50 101 SER A CA 1
ATOM 847 C C . SER A 1 101 ? -12.619 -1.308 8.419 1.00 94.50 101 SER A C 1
ATOM 849 O O . SER A 1 101 ? -13.518 -0.803 9.085 1.00 94.50 101 SER A O 1
ATOM 851 N N . LYS A 1 102 ? -12.311 -2.611 8.501 1.00 93.31 102 LYS A N 1
ATOM 852 C CA . LYS A 1 102 ? -12.990 -3.536 9.427 1.00 93.31 102 LYS A CA 1
ATOM 853 C C . LYS A 1 102 ? -12.768 -3.147 10.888 1.00 93.31 102 LYS A C 1
ATOM 855 O O . LYS A 1 102 ? -13.708 -3.154 11.671 1.00 93.31 102 LYS A O 1
ATOM 860 N N . MET A 1 103 ? -11.541 -2.779 11.252 1.00 94.25 103 MET A N 1
ATOM 861 C CA . MET A 1 103 ? -11.211 -2.314 12.604 1.00 94.25 103 MET A CA 1
ATOM 862 C C . MET A 1 103 ? -11.924 -1.005 12.954 1.00 94.25 103 MET A C 1
ATOM 864 O O . MET A 1 103 ? -12.411 -0.857 14.069 1.00 94.25 103 MET A O 1
ATOM 868 N N . ALA A 1 104 ? -12.019 -0.069 12.008 1.00 95.94 104 ALA A N 1
ATOM 869 C CA . ALA A 1 104 ? -12.740 1.185 12.196 1.00 95.94 104 ALA A CA 1
ATOM 870 C C . ALA A 1 104 ? -14.248 0.952 12.365 1.00 95.94 104 ALA A C 1
ATOM 872 O O . ALA A 1 104 ? -14.872 1.565 13.227 1.00 95.94 104 ALA A O 1
ATOM 873 N N . GLU A 1 105 ? -14.830 0.045 11.579 1.00 95.81 105 GLU A N 1
ATOM 874 C CA . GLU A 1 105 ? -16.233 -0.351 11.716 1.00 95.81 105 GLU A CA 1
ATOM 875 C C . GLU A 1 105 ? -16.496 -1.047 13.055 1.00 95.81 105 GLU A C 1
ATOM 877 O O . GLU A 1 105 ? -17.438 -0.684 13.757 1.00 95.81 105 GLU A O 1
ATOM 882 N N . PHE A 1 106 ? -15.618 -1.966 13.461 1.00 96.69 106 PHE A N 1
ATOM 883 C CA . PHE A 1 106 ? -15.672 -2.604 14.774 1.00 96.69 106 PHE A CA 1
ATOM 884 C C . PHE A 1 106 ? -15.600 -1.569 15.906 1.00 96.69 106 PHE A C 1
ATOM 886 O O . PHE A 1 106 ? -16.449 -1.563 16.794 1.00 96.69 106 PHE A O 1
ATOM 893 N N . ALA A 1 107 ? -14.643 -0.638 15.841 1.00 96.81 107 ALA A N 1
ATOM 894 C CA . ALA A 1 107 ? -14.491 0.437 16.820 1.00 96.81 107 ALA A CA 1
ATOM 895 C C . ALA A 1 107 ? -15.727 1.352 16.888 1.00 96.81 107 ALA A C 1
ATOM 897 O O . ALA A 1 107 ? -16.130 1.775 17.971 1.00 96.81 107 ALA A O 1
ATOM 898 N N . LYS A 1 108 ? -16.351 1.637 15.740 1.00 97.31 108 LYS A N 1
ATOM 899 C CA . LYS A 1 108 ? -17.595 2.405 15.680 1.00 97.31 108 LYS A CA 1
ATOM 900 C C . LYS A 1 108 ? -18.731 1.673 16.396 1.00 97.31 108 LYS A C 1
ATOM 902 O O . LYS A 1 108 ? -19.379 2.267 17.246 1.00 97.31 108 LYS A O 1
ATOM 907 N N . GLN A 1 109 ? -18.942 0.398 16.086 1.00 97.25 109 GLN A N 1
ATOM 908 C CA . GLN A 1 109 ? -20.022 -0.406 16.666 1.00 97.25 109 GLN A CA 1
ATOM 909 C C . GLN A 1 109 ? -19.921 -0.512 18.194 1.00 97.25 109 GLN A C 1
ATOM 911 O O . GLN A 1 109 ? -20.912 -0.295 18.886 1.00 97.25 109 GLN A O 1
ATOM 916 N N . ILE A 1 110 ? -18.727 -0.768 18.737 1.00 96.81 110 ILE A N 1
ATOM 917 C CA . ILE A 1 110 ? -18.540 -0.808 20.198 1.00 96.81 110 ILE A CA 1
ATOM 918 C C . ILE A 1 110 ? -18.723 0.577 20.832 1.00 96.81 110 ILE A C 1
ATOM 920 O O . ILE A 1 110 ? -19.262 0.676 21.929 1.00 96.81 110 ILE A O 1
ATOM 924 N N . GLY A 1 111 ? -18.343 1.653 20.131 1.00 94.69 111 GLY A N 1
ATOM 925 C CA . GLY A 1 111 ? -18.611 3.030 20.557 1.00 94.69 111 GLY A CA 1
ATOM 926 C C . GLY A 1 111 ? -20.098 3.404 20.526 1.00 94.69 111 GLY A C 1
ATOM 927 O O . GLY A 1 111 ? -20.531 4.254 21.296 1.00 94.69 111 GLY A O 1
ATOM 928 N N . GLU A 1 112 ? -20.888 2.743 19.679 1.00 96.56 112 GLU A N 1
ATOM 929 C CA . GLU A 1 112 ? -22.352 2.847 19.618 1.00 96.56 112 GLU A CA 1
ATOM 930 C C . GLU A 1 112 ? -23.055 1.917 20.633 1.00 96.56 112 GLU A C 1
ATOM 932 O O . GLU A 1 112 ? -24.282 1.874 20.682 1.00 96.56 112 GLU A O 1
ATOM 937 N N . GLY A 1 113 ? -22.293 1.195 21.467 1.00 94.44 113 GLY A N 1
ATOM 938 C CA . GLY A 1 113 ? -22.810 0.312 22.518 1.00 94.44 113 GLY A CA 1
ATOM 939 C C . GLY A 1 113 ? -23.117 -1.116 22.062 1.00 94.44 113 GLY A C 1
ATOM 940 O O . GLY A 1 113 ? -23.679 -1.900 22.826 1.00 94.44 113 GLY A O 1
ATOM 941 N N . ASN A 1 114 ? -22.753 -1.486 20.832 1.00 95.88 114 ASN A N 1
ATOM 942 C CA . ASN A 1 114 ? -22.911 -2.848 20.338 1.00 95.88 114 ASN A CA 1
ATOM 943 C C . ASN A 1 114 ? -21.694 -3.707 20.713 1.00 95.88 114 ASN A C 1
ATOM 945 O O . ASN A 1 114 ? -20.691 -3.739 20.000 1.00 95.88 114 ASN A O 1
ATOM 949 N N . TYR A 1 115 ? -21.789 -4.423 21.834 1.00 94.94 115 TYR A N 1
ATOM 950 C CA . TYR A 1 115 ? -20.700 -5.257 22.358 1.00 94.94 115 TYR A CA 1
ATOM 951 C C . TYR A 1 115 ? -20.758 -6.731 21.928 1.00 94.94 115 TYR A C 1
ATOM 953 O O . TYR A 1 115 ? -19.893 -7.507 22.322 1.00 94.94 115 TYR A O 1
ATOM 961 N N . THR A 1 116 ? -21.753 -7.143 21.137 1.00 93.19 116 THR A N 1
ATOM 962 C CA . THR A 1 116 ? -21.918 -8.550 20.714 1.00 93.19 116 THR A CA 1
ATOM 963 C C . THR A 1 116 ? -21.233 -8.865 19.387 1.00 93.19 116 THR A C 1
ATOM 965 O O . THR A 1 116 ? -21.350 -9.978 18.884 1.00 93.19 116 THR A O 1
ATOM 968 N N . ILE A 1 117 ? -20.586 -7.876 18.770 1.00 92.25 117 ILE A N 1
ATOM 969 C CA . ILE A 1 117 ? -19.890 -8.062 17.499 1.00 92.25 117 ILE A CA 1
ATOM 970 C C . ILE A 1 117 ? -18.528 -8.709 17.706 1.00 92.25 117 ILE A C 1
ATOM 972 O O . ILE A 1 117 ? -17.836 -8.412 18.679 1.00 92.25 117 ILE A O 1
ATOM 976 N N . ASP A 1 118 ? -18.110 -9.518 16.739 1.00 89.38 118 ASP A N 1
ATOM 977 C CA . ASP A 1 118 ? -16.798 -10.156 16.732 1.00 89.38 118 ASP A CA 1
ATOM 978 C C . ASP A 1 118 ? -15.869 -9.537 15.690 1.00 89.38 118 ASP A C 1
ATOM 980 O O . ASP A 1 118 ? -16.287 -9.111 14.610 1.00 89.38 118 ASP A O 1
ATOM 984 N N . LEU A 1 119 ? -14.580 -9.504 16.030 1.00 90.50 119 LEU A N 1
ATOM 985 C CA . LEU A 1 119 ? -13.501 -9.138 15.124 1.00 90.50 119 LEU A CA 1
ATOM 986 C C . LEU A 1 119 ? -12.659 -10.381 14.863 1.00 90.50 119 LEU A C 1
ATOM 988 O O . LEU A 1 119 ? -12.018 -10.899 15.774 1.00 90.50 119 LEU A O 1
ATOM 992 N N . ASP A 1 120 ? -12.652 -10.846 13.618 1.00 83.88 120 ASP A N 1
ATOM 993 C CA . ASP A 1 120 ? -11.783 -11.947 13.214 1.00 83.88 120 ASP A CA 1
ATOM 994 C C . ASP A 1 120 ? -10.325 -11.469 13.157 1.00 83.88 120 ASP A C 1
ATOM 996 O O . ASP A 1 120 ? -9.962 -10.623 12.330 1.00 83.88 120 ASP A O 1
AT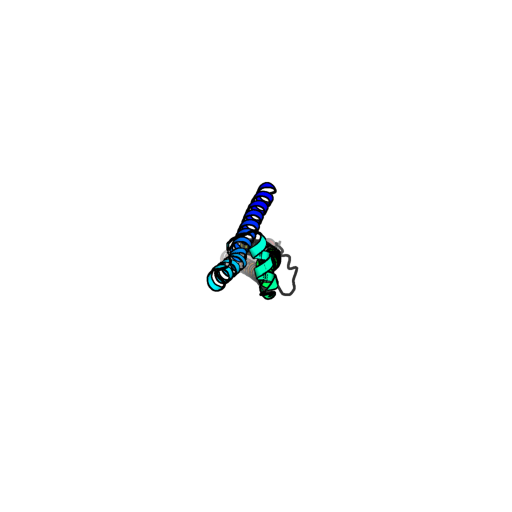OM 1000 N N . ILE A 1 121 ? -9.501 -12.011 14.053 1.00 82.19 121 ILE A N 1
ATOM 1001 C CA . ILE A 1 121 ? -8.062 -11.781 14.088 1.00 82.19 121 ILE A CA 1
ATOM 1002 C C . ILE A 1 121 ? -7.372 -13.042 13.586 1.00 82.19 121 ILE A C 1
ATOM 1004 O O . ILE A 1 121 ? -7.227 -14.034 14.293 1.00 82.19 121 ILE A O 1
ATOM 1008 N N . SER A 1 122 ? -6.911 -12.974 12.343 1.00 69.69 122 SER A N 1
ATOM 1009 C CA . SER A 1 122 ? -6.254 -14.089 11.66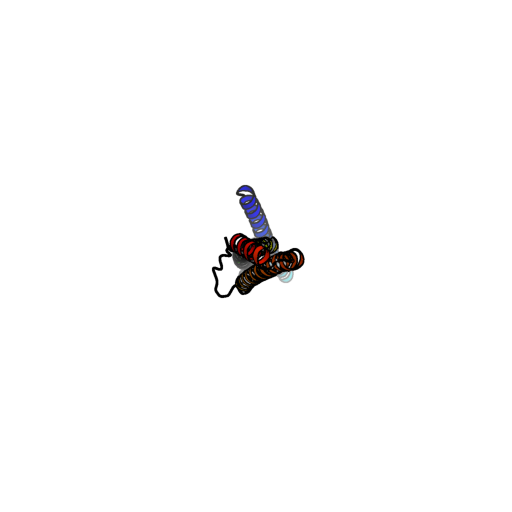4 1.00 69.69 122 SER A CA 1
ATOM 1010 C C . SER A 1 122 ? -4.752 -14.214 11.972 1.00 69.69 122 SER A C 1
ATOM 1012 O O . SER A 1 122 ? -4.118 -15.151 11.497 1.00 69.69 122 SER A O 1
ATOM 1014 N N . ASP A 1 123 ? -4.152 -13.249 12.678 1.00 73.44 123 ASP A N 1
ATOM 1015 C CA . ASP A 1 123 ? -2.705 -13.174 12.922 1.00 73.44 123 ASP A CA 1
ATOM 1016 C C . ASP A 1 123 ? -2.419 -12.805 14.384 1.00 73.44 123 ASP A C 1
ATOM 1018 O O . ASP A 1 123 ? -2.866 -11.764 14.863 1.00 73.44 123 ASP A O 1
ATOM 1022 N N . ASN A 1 124 ? -1.626 -13.631 15.072 1.00 64.00 124 ASN A N 1
ATOM 1023 C CA . ASN A 1 124 ? -1.217 -13.414 16.464 1.00 64.00 124 ASN A CA 1
ATOM 1024 C C . ASN A 1 124 ? -0.418 -12.114 16.670 1.00 64.00 124 ASN A C 1
ATOM 1026 O O . ASN A 1 124 ? -0.280 -11.656 17.801 1.00 64.00 124 ASN A O 1
ATOM 1030 N N . ASN A 1 125 ? 0.114 -11.512 15.602 1.00 76.62 125 ASN A N 1
ATOM 1031 C CA . ASN A 1 125 ? 0.817 -10.231 15.669 1.00 76.62 125 ASN A CA 1
ATOM 1032 C C . ASN A 1 125 ? -0.089 -9.005 15.442 1.00 76.62 125 ASN A C 1
ATOM 1034 O O . ASN A 1 125 ? 0.417 -7.879 15.409 1.00 76.62 125 ASN A O 1
ATOM 1038 N N . ASP A 1 126 ? -1.408 -9.171 15.297 1.00 86.44 126 ASP A N 1
ATOM 1039 C CA . ASP A 1 126 ? -2.344 -8.055 15.119 1.00 86.44 126 ASP A CA 1
ATOM 1040 C C . ASP A 1 126 ? -2.659 -7.355 16.457 1.00 86.44 126 ASP A C 1
ATOM 1042 O O . ASP A 1 126 ? -3.746 -7.457 17.030 1.00 86.44 126 ASP A O 1
ATOM 1046 N N . ILE A 1 127 ? -1.662 -6.632 16.979 1.00 90.38 127 ILE A N 1
ATOM 1047 C CA . ILE A 1 127 ? -1.733 -5.914 18.264 1.00 90.38 127 ILE A CA 1
ATOM 1048 C C . ILE A 1 127 ? -2.929 -4.952 18.299 1.00 90.38 127 ILE A C 1
ATOM 1050 O O . ILE A 1 127 ? -3.587 -4.819 19.334 1.00 90.38 127 ILE A O 1
ATOM 1054 N N . LEU A 1 128 ? -3.223 -4.284 17.177 1.00 91.44 128 LEU A N 1
ATOM 1055 C CA . LEU A 1 128 ? -4.346 -3.354 17.087 1.00 91.44 128 LEU A CA 1
ATOM 1056 C C . LEU A 1 128 ? -5.681 -4.095 17.212 1.00 91.44 128 LEU A C 1
ATOM 1058 O O . LEU A 1 128 ? -6.521 -3.683 18.011 1.00 91.44 128 LEU A O 1
ATOM 1062 N N . GLY A 1 129 ? -5.853 -5.202 16.484 1.00 93.06 129 GLY A N 1
ATOM 1063 C CA . GLY A 1 129 ? -7.037 -6.051 16.603 1.00 93.06 129 GLY A CA 1
ATOM 1064 C C . GLY A 1 129 ? -7.260 -6.523 18.039 1.00 93.06 129 GLY A C 1
ATOM 1065 O O . GLY A 1 129 ? -8.348 -6.346 18.586 1.00 93.06 129 GLY A O 1
ATOM 1066 N N . HIS A 1 130 ? -6.216 -7.046 18.688 1.00 92.75 130 HIS A N 1
ATOM 1067 C CA . HIS A 1 130 ? -6.314 -7.530 20.068 1.00 92.75 130 HIS A CA 1
ATOM 1068 C C . HIS A 1 130 ? -6.656 -6.412 21.057 1.00 92.75 130 HIS A C 1
ATOM 1070 O O . HIS A 1 130 ? -7.464 -6.610 21.965 1.00 92.75 130 HIS A O 1
ATOM 1076 N N . SER A 1 131 ? -6.092 -5.220 20.858 1.00 94.81 131 SER A N 1
ATOM 1077 C CA . SER A 1 131 ? -6.389 -4.054 21.694 1.00 94.81 131 SER A CA 1
ATOM 1078 C C . SER A 1 131 ? -7.852 -3.616 21.570 1.00 94.81 131 SER A C 1
ATOM 1080 O O . SER A 1 131 ? -8.466 -3.246 22.568 1.00 94.81 131 SER A O 1
ATOM 1082 N N . LEU A 1 132 ? -8.434 -3.687 20.367 1.00 95.75 132 LEU A N 1
ATOM 1083 C CA . LEU A 1 132 ? -9.846 -3.363 20.143 1.00 95.75 132 LEU A CA 1
ATOM 1084 C C . LEU A 1 132 ? -10.787 -4.377 20.804 1.00 95.75 132 LEU A C 1
ATOM 1086 O O . LEU A 1 132 ? -11.775 -3.966 21.410 1.00 95.75 132 LEU A O 1
ATOM 1090 N N . ILE A 1 133 ? -10.471 -5.674 20.740 1.00 95.00 133 ILE A N 1
ATOM 1091 C CA . ILE A 1 133 ? -11.241 -6.710 21.450 1.00 95.00 133 ILE A CA 1
ATOM 1092 C C . ILE A 1 133 ? -11.190 -6.468 22.960 1.00 95.00 133 ILE A C 1
ATOM 1094 O O . ILE A 1 133 ? -12.231 -6.410 23.608 1.00 95.00 133 ILE A O 1
ATOM 1098 N N . LEU A 1 134 ? -9.998 -6.231 23.511 1.00 95.19 134 LEU A N 1
ATOM 1099 C CA . LEU A 1 134 ? -9.847 -5.932 24.934 1.00 95.19 134 LEU A CA 1
ATOM 1100 C C . LEU A 1 134 ? -10.650 -4.686 25.345 1.00 95.19 134 LEU A C 1
ATOM 1102 O O . LEU A 1 134 ? -11.258 -4.654 26.413 1.00 95.19 134 LEU A O 1
ATOM 1106 N N . MET A 1 135 ? -10.678 -3.656 24.497 1.00 96.56 135 MET A N 1
ATOM 1107 C CA . MET A 1 135 ? -11.476 -2.455 24.741 1.00 96.56 135 MET A CA 1
ATOM 1108 C C . MET A 1 135 ? -12.980 -2.756 24.758 1.00 96.56 135 MET A C 1
ATOM 1110 O O . MET A 1 135 ? -13.663 -2.294 25.670 1.00 96.56 135 MET A O 1
ATOM 1114 N N . ARG A 1 136 ? -13.489 -3.550 23.805 1.00 96.62 136 ARG A N 1
ATOM 1115 C CA . ARG A 1 136 ? -14.888 -4.016 23.792 1.00 96.62 136 ARG A CA 1
ATOM 1116 C C . ARG A 1 136 ? -15.241 -4.718 25.100 1.00 96.62 136 ARG A C 1
ATOM 1118 O O . ARG A 1 136 ? -16.244 -4.377 25.717 1.00 96.62 136 ARG A O 1
ATOM 1125 N N . ASP A 1 137 ? -14.411 -5.667 25.521 1.00 96.56 137 ASP A N 1
ATOM 1126 C CA . ASP A 1 137 ? -14.681 -6.496 26.697 1.00 96.56 137 ASP A CA 1
ATOM 1127 C C . ASP A 1 137 ? -14.700 -5.650 27.981 1.00 96.56 137 ASP A C 1
ATOM 1129 O O . ASP A 1 137 ? -15.584 -5.807 28.824 1.00 96.56 137 ASP A O 1
ATOM 1133 N N . ASN A 1 138 ? -13.790 -4.677 28.094 1.00 97.25 138 ASN A N 1
ATOM 1134 C CA . ASN A 1 138 ? -13.776 -3.725 29.207 1.00 97.25 138 ASN A CA 1
ATOM 1135 C C . ASN A 1 138 ? -15.016 -2.818 29.224 1.00 97.25 138 ASN A C 1
ATOM 1137 O O . ASN A 1 138 ? -15.575 -2.563 30.290 1.00 97.25 138 ASN A O 1
ATOM 1141 N N . LEU A 1 139 ? -15.452 -2.323 28.061 1.00 96.88 139 LEU A N 1
ATOM 1142 C CA . LEU A 1 139 ? -16.658 -1.496 27.960 1.00 96.88 139 LEU A CA 1
ATOM 1143 C C . LEU A 1 139 ? -17.915 -2.292 28.330 1.00 96.88 139 LEU A C 1
ATOM 1145 O O . LEU A 1 139 ? -18.743 -1.790 29.088 1.00 96.88 139 LEU A O 1
ATOM 1149 N N . LEU A 1 140 ? -18.022 -3.542 27.872 1.00 96.81 140 LEU A N 1
ATOM 1150 C CA . LEU A 1 140 ? -19.119 -4.439 28.233 1.00 96.81 140 LEU A CA 1
ATOM 1151 C C . LEU A 1 140 ? -19.160 -4.700 29.744 1.00 96.81 140 LEU A C 1
ATOM 1153 O O . LEU A 1 140 ? -20.218 -4.570 30.360 1.00 96.81 140 LEU A O 1
ATOM 1157 N N . ALA A 1 141 ? -18.014 -5.022 30.348 1.00 96.81 141 ALA A N 1
ATOM 1158 C CA . ALA A 1 141 ? -17.922 -5.265 31.785 1.00 96.81 141 ALA A CA 1
ATOM 1159 C C . ALA A 1 141 ? -18.299 -4.020 32.607 1.00 96.81 141 ALA A C 1
ATOM 1161 O O . ALA A 1 141 ? -19.017 -4.123 33.603 1.00 96.81 141 ALA A O 1
ATOM 1162 N N . ASN A 1 142 ? -17.859 -2.833 32.177 1.00 96.44 142 ASN A N 1
ATOM 1163 C CA . ASN A 1 142 ? -18.225 -1.577 32.830 1.00 96.44 142 ASN A CA 1
ATOM 1164 C C . ASN A 1 142 ? -19.725 -1.290 32.708 1.00 96.44 142 ASN A C 1
ATOM 1166 O O . ASN A 1 142 ? -20.352 -0.960 33.711 1.00 96.44 142 ASN A O 1
ATOM 1170 N N . TYR A 1 143 ? -20.308 -1.480 31.523 1.00 95.06 143 TYR A N 1
ATOM 1171 C CA . TYR A 1 143 ? -21.742 -1.298 31.302 1.00 95.06 143 TYR A CA 1
ATOM 1172 C C . TYR A 1 143 ? -22.587 -2.226 32.188 1.00 95.06 143 TYR A C 1
ATOM 1174 O O . TYR A 1 143 ? -23.537 -1.778 32.827 1.00 95.06 143 TYR A O 1
ATOM 1182 N N . GLN A 1 144 ? -22.215 -3.507 32.285 1.00 95.31 144 GLN A N 1
ATOM 1183 C CA . GLN A 1 144 ? -22.896 -4.472 33.157 1.00 95.31 144 GLN A CA 1
ATOM 1184 C C . GLN A 1 144 ? -22.827 -4.045 34.625 1.00 95.31 144 GLN A C 1
ATOM 1186 O O . GLN A 1 144 ? -23.846 -4.001 35.310 1.00 95.31 144 GLN A O 1
ATOM 1191 N N . LYS A 1 145 ? -21.639 -3.646 35.087 1.00 96.56 145 LYS A N 1
ATOM 1192 C CA . LYS A 1 145 ? -21.431 -3.181 36.459 1.00 96.56 145 LYS A CA 1
ATOM 1193 C C . LYS A 1 145 ? -22.232 -1.917 36.780 1.00 96.56 145 LYS A C 1
ATOM 1195 O O . LYS A 1 145 ? -22.812 -1.823 37.858 1.00 96.56 145 LYS A O 1
ATOM 1200 N N . GLU A 1 146 ? -22.260 -0.941 35.876 1.00 94.94 146 GLU A N 1
ATOM 1201 C CA . GLU A 1 146 ? -23.062 0.277 36.048 1.00 94.94 146 GLU A CA 1
ATOM 1202 C C . GLU A 1 146 ? -24.560 -0.040 36.079 1.00 94.94 146 GLU A C 1
ATOM 1204 O O . GLU A 1 146 ? -25.276 0.485 36.932 1.00 94.94 146 GLU A O 1
ATOM 1209 N N . SER A 1 147 ? -25.027 -0.948 35.217 1.00 93.38 147 SER A N 1
ATOM 1210 C CA . SER A 1 147 ? -26.418 -1.407 35.211 1.00 93.38 147 SER A CA 1
ATOM 1211 C C . SER A 1 147 ? -26.803 -2.082 36.530 1.00 93.38 147 SER A C 1
ATOM 1213 O O . SER A 1 147 ? -27.854 -1.774 37.090 1.00 93.38 147 SER A O 1
ATOM 1215 N N . GLU A 1 148 ? -25.952 -2.963 37.063 1.00 93.62 148 GLU A N 1
ATOM 1216 C CA . GLU A 1 148 ? -26.165 -3.599 38.369 1.00 93.62 148 GLU A CA 1
ATOM 1217 C C . GLU A 1 148 ? -26.216 -2.562 39.498 1.00 93.62 148 GLU A C 1
ATOM 1219 O O . GLU A 1 148 ? -27.110 -2.597 40.344 1.00 93.62 148 GLU A O 1
ATOM 1224 N N . GLN A 1 149 ? -25.290 -1.600 39.508 1.00 94.81 149 GLN A N 1
ATOM 1225 C CA . GLN A 1 149 ? -25.268 -0.536 40.514 1.00 94.81 149 GLN A CA 1
ATOM 1226 C C . GLN A 1 149 ? -26.501 0.366 40.438 1.00 94.81 149 GLN A C 1
ATOM 1228 O O . GLN A 1 149 ? -27.058 0.720 41.479 1.00 94.81 149 GLN A O 1
ATOM 1233 N N . SER A 1 150 ? -26.940 0.712 39.227 1.00 93.12 150 SER A N 1
ATOM 1234 C CA . SER A 1 150 ? -28.161 1.485 39.005 1.00 93.12 150 SER A CA 1
ATOM 1235 C C . SER A 1 150 ? -29.385 0.738 39.531 1.00 93.12 150 SER A C 1
ATOM 1237 O O . SER A 1 150 ? -30.180 1.319 40.267 1.00 93.12 150 SER A O 1
ATOM 1239 N N . TRP A 1 151 ? -29.498 -0.560 39.235 1.00 91.44 151 TRP A N 1
ATOM 1240 C CA . TRP A 1 151 ? -30.587 -1.406 39.727 1.00 91.44 151 TRP A CA 1
ATOM 1241 C C . TRP A 1 151 ? -30.612 -1.484 41.265 1.00 91.44 151 TRP A C 1
ATOM 1243 O O . TRP A 1 151 ? -31.663 -1.302 41.881 1.00 91.44 151 TRP A O 1
ATOM 1253 N N . ILE A 1 152 ? -29.451 -1.652 41.915 1.00 90.25 152 ILE A N 1
ATOM 1254 C CA . ILE A 1 152 ? -29.346 -1.638 43.387 1.00 90.25 152 ILE A CA 1
ATOM 1255 C C . ILE A 1 152 ? -29.770 -0.278 43.960 1.00 90.25 152 ILE A C 1
ATOM 1257 O O . ILE A 1 152 ? -30.466 -0.222 44.978 1.00 90.25 152 ILE A O 1
ATOM 1261 N N . ALA A 1 153 ? -29.328 0.822 43.346 1.00 91.62 153 ALA A N 1
ATOM 1262 C CA . ALA A 1 153 ? -29.647 2.169 43.807 1.00 91.62 153 ALA A CA 1
ATOM 1263 C C . ALA A 1 153 ? -31.152 2.460 43.717 1.00 91.62 153 ALA A C 1
ATOM 1265 O O . ALA A 1 153 ? -31.725 2.979 44.677 1.00 91.62 153 ALA A O 1
ATOM 1266 N N . GLU A 1 154 ? -31.790 2.070 42.613 1.00 89.69 154 GLU A N 1
ATOM 1267 C CA . GLU A 1 154 ? -33.236 2.190 42.418 1.00 89.69 154 GLU A CA 1
ATOM 1268 C C . GLU A 1 154 ? -34.012 1.351 43.441 1.00 89.69 154 GLU A C 1
ATOM 1270 O O . GLU A 1 154 ? -34.877 1.875 44.146 1.00 89.69 154 GLU A O 1
ATOM 1275 N N . GLY A 1 155 ? -33.641 0.078 43.620 1.00 87.12 155 GLY A N 1
ATOM 1276 C CA . GLY A 1 155 ? -34.261 -0.790 44.623 1.00 87.12 155 GLY A CA 1
ATOM 1277 C C . GLY A 1 155 ? -34.135 -0.228 46.044 1.00 87.12 155 GLY A C 1
ATOM 1278 O O . GLY A 1 155 ? -35.095 -0.241 46.820 1.00 87.12 155 GLY A O 1
ATOM 1279 N N . LYS A 1 156 ? -32.972 0.344 46.382 1.00 88.50 156 LYS A N 1
ATOM 1280 C CA . LYS A 1 156 ? -32.752 1.005 47.675 1.00 88.50 156 LYS A CA 1
ATOM 1281 C C . LYS A 1 156 ? -33.655 2.225 47.860 1.00 88.50 156 LYS A C 1
ATOM 1283 O O . LYS A 1 156 ? -34.156 2.423 48.969 1.00 88.50 156 LYS A O 1
ATOM 1288 N N . ASP A 1 157 ? -33.862 3.035 46.823 1.00 90.00 157 ASP A N 1
ATOM 1289 C CA . ASP A 1 157 ? -34.739 4.207 46.908 1.00 90.00 157 ASP A CA 1
ATOM 1290 C C . ASP A 1 157 ? -36.207 3.805 47.101 1.00 90.00 157 ASP A C 1
ATOM 1292 O O . ASP A 1 157 ? -36.878 4.339 47.988 1.00 90.00 157 ASP A O 1
ATOM 1296 N N . ILE A 1 158 ? -36.675 2.789 46.366 1.00 88.00 158 ILE A N 1
ATOM 1297 C CA . ILE A 1 158 ? -38.025 2.225 46.519 1.00 88.00 158 ILE A CA 1
ATOM 1298 C C . ILE A 1 158 ? -38.251 1.774 47.965 1.00 88.00 158 ILE A C 1
ATOM 1300 O O . ILE A 1 158 ? -39.214 2.205 48.605 1.00 88.00 158 ILE A O 1
ATOM 1304 N N . VAL A 1 159 ? -37.343 0.958 48.513 1.00 85.56 159 VAL A N 1
ATOM 1305 C CA . VAL A 1 159 ? -37.451 0.464 49.895 1.00 85.56 159 VAL A CA 1
ATOM 1306 C C . VAL A 1 159 ? -37.399 1.622 50.896 1.00 85.56 159 VAL A C 1
ATOM 1308 O O . VAL A 1 159 ? -38.218 1.677 51.810 1.00 85.56 159 VAL A O 1
ATOM 1311 N N . SER A 1 160 ? -36.492 2.586 50.717 1.00 86.44 160 SER A N 1
ATOM 1312 C CA . SER A 1 160 ? -36.367 3.765 51.587 1.00 86.44 160 SER A CA 1
ATOM 1313 C C . SER A 1 160 ? -37.641 4.620 51.611 1.00 86.44 160 SER A C 1
ATOM 1315 O O . SER A 1 160 ? -38.109 5.031 52.676 1.00 86.44 160 SER A O 1
ATOM 1317 N N . ASN A 1 161 ? -38.252 4.854 50.448 1.00 87.25 161 ASN A N 1
ATOM 1318 C CA . ASN A 1 161 ? -39.517 5.578 50.344 1.00 87.25 161 ASN A CA 1
ATOM 1319 C C . ASN A 1 161 ? -40.651 4.820 51.038 1.00 87.25 161 ASN A C 1
ATOM 1321 O O . ASN A 1 161 ? -41.450 5.425 51.754 1.00 87.25 161 ASN A O 1
ATOM 1325 N N . LEU A 1 162 ? -40.692 3.500 50.883 1.00 85.44 162 LEU A N 1
ATOM 1326 C CA . LEU A 1 162 ? -41.712 2.661 51.492 1.00 85.44 162 LEU A CA 1
ATOM 1327 C C . LEU A 1 162 ? -41.607 2.642 53.027 1.00 85.44 162 LEU A C 1
ATOM 1329 O O . LEU A 1 162 ? -42.625 2.803 53.704 1.00 85.44 162 LEU A O 1
ATOM 1333 N N . LEU A 1 163 ? -40.376 2.562 53.555 1.00 81.94 163 LEU A N 1
ATOM 1334 C CA . LEU A 1 163 ? -40.052 2.728 54.979 1.00 81.94 163 LEU A CA 1
ATOM 1335 C C . LEU A 1 163 ? -40.504 4.091 55.525 1.00 81.94 163 LEU A C 1
ATOM 1337 O O . LEU A 1 163 ? -40.922 4.182 56.675 1.00 81.94 163 LEU A O 1
ATOM 1341 N N . ARG A 1 164 ? -40.437 5.154 54.712 1.00 84.06 164 ARG A N 1
ATOM 1342 C CA . ARG A 1 164 ? -40.840 6.513 55.113 1.00 84.06 164 ARG A CA 1
ATOM 1343 C C . ARG A 1 164 ? -42.358 6.721 55.119 1.00 84.06 164 ARG A C 1
ATOM 1345 O O . ARG A 1 164 ? -42.843 7.578 55.851 1.00 84.06 164 ARG A O 1
ATOM 1352 N N . LEU A 1 165 ? -43.097 5.996 54.280 1.00 82.94 165 LEU A N 1
ATOM 1353 C CA . LEU A 1 165 ? -44.540 6.190 54.083 1.00 82.94 165 LEU A CA 1
ATOM 1354 C C . LEU A 1 165 ? -45.414 5.348 55.024 1.00 82.94 165 LEU A C 1
ATOM 1356 O O . LEU A 1 165 ? -46.569 5.708 55.251 1.00 82.94 165 LEU A O 1
ATOM 1360 N N . HIS A 1 166 ? -44.888 4.257 55.584 1.00 75.00 166 HIS A N 1
ATOM 1361 C CA . HIS A 1 166 ? -45.654 3.367 56.457 1.00 75.00 166 HIS A CA 1
ATOM 1362 C C . HIS A 1 166 ? -45.245 3.529 57.921 1.00 75.00 166 HIS A C 1
ATOM 1364 O O . HIS A 1 166 ? -44.130 3.209 58.318 1.00 75.00 166 HIS A O 1
ATOM 1370 N N . ASN A 1 167 ? -46.198 3.963 58.748 1.00 69.12 167 ASN A N 1
ATOM 1371 C CA . ASN A 1 167 ? -46.004 4.158 60.191 1.00 69.12 167 ASN A CA 1
ATOM 1372 C C . ASN A 1 167 ? -46.416 2.934 61.034 1.00 69.12 167 ASN A C 1
ATOM 1374 O O . ASN A 1 167 ? -46.287 2.957 62.257 1.00 69.12 167 ASN A O 1
ATOM 1378 N N . LYS A 1 168 ? -46.944 1.879 60.397 1.00 77.31 168 LYS A N 1
ATOM 1379 C CA . LYS A 1 168 ? -47.341 0.616 61.032 1.00 77.31 168 LYS A CA 1
ATOM 1380 C C . LYS A 1 168 ? -46.484 -0.523 60.493 1.00 77.31 168 LYS A C 1
ATOM 1382 O O . LYS A 1 168 ? -46.402 -0.720 59.285 1.00 77.31 168 LYS A O 1
ATOM 1387 N N . ILE A 1 169 ? -45.868 -1.266 61.407 1.00 73.62 169 ILE A N 1
ATOM 1388 C CA . ILE A 1 169 ? -44.894 -2.323 61.100 1.00 73.62 169 ILE A CA 1
ATOM 1389 C C . ILE A 1 169 ? -45.498 -3.476 60.288 1.00 73.62 169 ILE A C 1
ATOM 1391 O O . ILE A 1 169 ? -44.840 -3.974 59.376 1.00 73.62 169 ILE A O 1
ATOM 1395 N N . ASP A 1 170 ? -46.748 -3.854 60.562 1.00 75.62 170 ASP A N 1
ATOM 1396 C CA . ASP A 1 170 ? -47.407 -4.961 59.859 1.00 75.62 170 ASP A CA 1
ATOM 1397 C C . ASP A 1 170 ? -47.646 -4.626 58.378 1.00 75.62 170 ASP A C 1
ATOM 1399 O O . ASP A 1 170 ? -47.289 -5.409 57.494 1.00 75.62 170 ASP A O 1
ATOM 1403 N N . ASP A 1 171 ? -48.153 -3.420 58.103 1.00 76.00 171 ASP A N 1
ATOM 1404 C CA . ASP A 1 171 ? -48.394 -2.917 56.745 1.00 76.00 171 ASP A CA 1
ATOM 1405 C C . ASP A 1 171 ? -47.072 -2.713 55.988 1.00 76.00 171 ASP A C 1
ATOM 1407 O O . ASP A 1 171 ? -46.948 -3.074 54.819 1.00 76.00 171 ASP A O 1
ATOM 1411 N N . LEU A 1 172 ? -46.048 -2.209 56.684 1.00 78.25 172 LEU A N 1
ATOM 1412 C CA . LEU A 1 172 ? -44.718 -1.999 56.123 1.00 78.25 172 LEU A CA 1
ATOM 1413 C C . LEU A 1 172 ? -44.054 -3.312 55.687 1.00 78.25 172 LEU A C 1
ATOM 1415 O O . LEU A 1 172 ? -43.481 -3.377 54.602 1.00 78.25 172 LEU A O 1
ATOM 1419 N N . SER A 1 173 ? -44.124 -4.360 56.512 1.00 77.88 173 SER A N 1
ATOM 1420 C CA . SER A 1 173 ? -43.463 -5.639 56.221 1.00 77.88 173 SER A CA 1
ATOM 1421 C C . SER A 1 173 ? -43.994 -6.293 54.939 1.00 77.88 173 SER A C 1
ATOM 1423 O O . SER A 1 173 ? -43.210 -6.761 54.111 1.00 77.88 173 SER A O 1
ATOM 1425 N N . ASN A 1 174 ? -45.314 -6.246 54.737 1.00 81.75 174 ASN A N 1
ATOM 1426 C CA . ASN A 1 174 ? -45.974 -6.787 53.553 1.00 81.75 174 ASN A CA 1
ATOM 1427 C C . ASN A 1 174 ? -45.594 -6.011 52.289 1.00 81.75 174 ASN A C 1
ATOM 1429 O O . ASN A 1 174 ? -45.338 -6.609 51.244 1.00 81.75 174 ASN A O 1
ATOM 1433 N N . GLU A 1 175 ? -45.537 -4.686 52.381 1.00 80.88 175 GLU A N 1
ATOM 1434 C CA . GLU A 1 175 ? -45.239 -3.822 51.244 1.00 80.88 175 GLU A CA 1
ATOM 1435 C C . GLU A 1 175 ? -43.742 -3.846 50.863 1.00 80.88 175 GLU A C 1
ATOM 1437 O O . GLU A 1 175 ? -43.414 -3.861 49.675 1.00 80.88 175 GLU A O 1
ATOM 1442 N N . VAL A 1 176 ? -42.819 -3.987 51.829 1.00 80.31 176 VAL A N 1
ATOM 1443 C CA . VAL A 1 176 ? -41.386 -4.220 51.539 1.00 80.31 176 VAL A CA 1
ATOM 1444 C C . VAL A 1 176 ? -41.187 -5.578 50.869 1.00 80.31 176 VAL A C 1
ATOM 1446 O O . VAL A 1 176 ? -40.453 -5.676 49.885 1.00 80.31 176 VAL A O 1
ATOM 1449 N N . LEU A 1 177 ? -41.848 -6.630 51.367 1.00 81.44 177 LEU A N 1
ATOM 1450 C CA . LEU A 1 177 ? -41.722 -7.972 50.799 1.00 81.44 177 LEU A CA 1
ATOM 1451 C C . LEU A 1 177 ? -42.235 -8.019 49.354 1.00 81.44 177 LEU A C 1
ATOM 1453 O O . LEU A 1 177 ? -41.565 -8.576 48.487 1.00 81.44 177 LEU A O 1
ATOM 1457 N N . LYS A 1 178 ? -43.379 -7.380 49.070 1.00 84.62 178 LYS A N 1
ATOM 1458 C CA . LYS A 1 178 ? -43.889 -7.232 47.698 1.00 84.62 178 LYS A CA 1
ATOM 1459 C C . LYS A 1 178 ? -42.909 -6.483 46.799 1.00 84.62 178 LYS A C 1
ATOM 1461 O O . LYS A 1 178 ? -42.672 -6.932 45.683 1.00 84.62 178 LYS A O 1
ATOM 1466 N N . ALA A 1 179 ? -42.332 -5.376 47.271 1.00 81.19 179 ALA A N 1
ATOM 1467 C CA . ALA A 1 179 ? -41.371 -4.593 46.495 1.00 81.19 179 ALA A CA 1
ATOM 1468 C C . ALA A 1 179 ? -40.109 -5.401 46.145 1.00 81.19 179 ALA A C 1
ATOM 1470 O O . ALA A 1 179 ? -39.637 -5.336 45.011 1.00 81.19 179 ALA A O 1
ATOM 1471 N N . LEU A 1 180 ? -39.598 -6.207 47.082 1.00 80.81 180 LEU A N 1
ATOM 1472 C CA . LEU A 1 180 ? -38.461 -7.103 46.846 1.00 80.81 180 LEU A CA 1
ATOM 1473 C C . LEU A 1 180 ? -38.803 -8.220 45.853 1.00 80.81 180 LEU A C 1
ATOM 1475 O O . LEU A 1 180 ? -38.014 -8.501 44.958 1.00 80.81 180 LEU A O 1
ATOM 1479 N N . ILE A 1 181 ? -39.987 -8.831 45.962 1.00 82.56 181 ILE A N 1
ATOM 1480 C CA . ILE A 1 181 ? -40.428 -9.868 45.015 1.00 82.56 181 ILE A CA 1
ATOM 1481 C C . ILE A 1 181 ? -40.563 -9.287 43.600 1.00 82.56 181 ILE A C 1
ATOM 1483 O O . ILE A 1 181 ? -40.089 -9.900 42.651 1.00 82.56 181 ILE A O 1
ATOM 1487 N N . ASN A 1 182 ? -41.146 -8.093 43.459 1.00 80.31 182 ASN A N 1
ATOM 1488 C CA . ASN A 1 182 ? -41.309 -7.428 42.161 1.00 80.31 182 ASN A CA 1
ATOM 1489 C C . ASN A 1 182 ? -39.998 -6.944 41.528 1.00 80.31 182 ASN A C 1
ATOM 1491 O O . ASN A 1 182 ? -39.972 -6.711 40.328 1.00 80.31 182 ASN A O 1
ATOM 1495 N N . THR A 1 183 ? -38.946 -6.713 42.317 1.00 71.81 183 THR A N 1
ATOM 1496 C CA . THR A 1 183 ? -37.638 -6.268 41.800 1.00 71.81 183 THR A CA 1
ATOM 1497 C C . THR A 1 183 ? -36.696 -7.430 41.479 1.00 71.81 183 THR A C 1
ATOM 1499 O O . THR A 1 183 ? -35.744 -7.231 40.727 1.00 71.81 183 THR A O 1
ATOM 1502 N N . LEU A 1 184 ? -36.947 -8.623 42.035 1.00 69.12 184 LEU A N 1
ATOM 1503 C CA . LEU A 1 184 ? -36.165 -9.851 41.826 1.00 69.12 184 LEU A CA 1
ATOM 1504 C C . LEU A 1 184 ? -36.719 -10.776 40.723 1.00 69.12 184 LEU A C 1
ATOM 1506 O O . LEU A 1 184 ? -35.999 -11.681 40.299 1.00 69.12 184 LEU A O 1
ATOM 1510 N N . GLY A 1 185 ? -37.983 -10.603 40.320 1.00 48.28 185 GLY A N 1
ATOM 1511 C CA . GLY A 1 185 ? -38.656 -11.364 39.254 1.00 48.28 185 GLY A CA 1
ATOM 1512 C C . GLY A 1 185 ? -38.783 -10.574 37.963 1.00 48.28 185 GLY A C 1
ATOM 1513 O O . GLY A 1 185 ? -38.779 -11.230 36.898 1.00 48.28 185 GLY A O 1
#

pLDDT: mean 87.48, std 9.84, range [48.28, 97.31]

Sequence (185 aa):
MFMYREFRNKLISYGKSRVIVLTLLIGFLFPVLSWIIHIVINKVPVTPGTIFQIHNNNPVLYLIDLIPFFLFGLSFYLIDQRESEKLNFAHQIKERDIRLSKMAEFAKQIGEGNYTIDLDISDNNDILGHSLILMRDNLLANYQKESEQSWIAEGKDIVSNLLRLHNKIDDLSNEVLKALINTLG

Radius of gyration: 41.42 Å; chains: 1; bounding box: 89×27×109 Å

Secondary structure (DSSP, 8-state):
-HHHHHHHHHHHHHHHHHHHHHHHHHHTHHHHHHHHHHHHHHT----HHHHHHHHHH-TTHHHHHHHHHHHHHHHHHHHHHHHHHHHHHHHHHHHHHHHHHHHHHHHHHHHTT--S-------TT-HHHHHHHHHHHHHHHHHHHHHHHHHHHHHHHHHHHHHHH--SHHHHHHHHHHHHHHHH-